Protein AF-A0A951TD55-F1 (afdb_monomer_lite)

Structure (mmCIF, N/CA/C/O backbone):
data_AF-A0A951TD55-F1
#
_entry.id   AF-A0A951TD55-F1
#
loop_
_atom_site.group_PDB
_atom_site.id
_atom_site.type_symbol
_atom_site.label_atom_id
_atom_site.label_alt_id
_atom_site.label_comp_id
_atom_site.label_asym_id
_atom_site.label_entity_id
_atom_site.label_seq_id
_atom_site.pdbx_PDB_ins_code
_atom_site.Cartn_x
_atom_site.Cartn_y
_atom_site.Cartn_z
_atom_site.occupancy
_atom_site.B_iso_or_equiv
_atom_site.auth_seq_id
_atom_site.auth_comp_id
_atom_site.auth_asym_id
_atom_site.auth_atom_id
_atom_site.pdbx_PDB_model_num
ATOM 1 N N . ASP A 1 1 ? 25.941 -9.532 -12.931 1.00 62.03 1 ASP A N 1
ATOM 2 C CA . ASP A 1 1 ? 24.759 -9.120 -13.713 1.00 62.03 1 ASP A CA 1
ATOM 3 C C . ASP A 1 1 ? 24.469 -10.034 -14.892 1.00 62.03 1 ASP A C 1
ATOM 5 O O . ASP A 1 1 ? 25.092 -9.914 -15.943 1.00 62.03 1 ASP A O 1
ATOM 9 N N . GLY A 1 2 ? 23.475 -10.914 -14.742 1.00 73.12 2 GLY A N 1
ATOM 10 C CA . GLY A 1 2 ? 22.940 -11.750 -15.824 1.00 73.12 2 GLY A CA 1
ATOM 11 C C . GLY A 1 2 ? 21.632 -11.197 -16.388 1.00 73.12 2 GLY A C 1
ATOM 12 O O . GLY A 1 2 ? 20.823 -10.654 -15.636 1.00 73.12 2 GLY A O 1
ATOM 13 N N . ILE A 1 3 ? 21.410 -11.350 -17.695 1.00 80.25 3 ILE A N 1
ATOM 14 C CA . ILE A 1 3 ? 20.137 -11.003 -18.340 1.00 80.25 3 ILE A CA 1
ATOM 15 C C . ILE A 1 3 ? 19.538 -12.254 -18.980 1.00 80.25 3 ILE A C 1
ATOM 17 O O . ILE A 1 3 ? 20.163 -12.887 -19.829 1.00 80.25 3 ILE A O 1
ATOM 21 N N . TYR A 1 4 ? 18.301 -12.576 -18.600 1.00 84.19 4 TYR A N 1
ATOM 22 C CA . TYR A 1 4 ? 17.618 -13.806 -18.992 1.00 84.19 4 TYR A CA 1
ATOM 23 C C . TYR A 1 4 ? 16.318 -13.481 -19.737 1.00 84.19 4 TYR A C 1
ATOM 25 O O . TYR A 1 4 ? 15.365 -12.981 -19.144 1.00 84.19 4 TYR A O 1
ATOM 33 N N . VAL A 1 5 ? 16.269 -13.744 -21.049 1.00 82.12 5 VAL A N 1
ATOM 34 C CA . VAL A 1 5 ? 15.126 -13.376 -21.915 1.00 82.12 5 VAL A CA 1
ATOM 35 C C . VAL A 1 5 ? 14.701 -14.565 -22.772 1.00 82.12 5 VAL A C 1
ATOM 37 O O . VAL A 1 5 ? 15.392 -14.919 -23.723 1.00 82.12 5 VAL A O 1
ATOM 40 N N . ASN A 1 6 ? 13.546 -15.176 -22.489 1.00 81.12 6 ASN A N 1
ATOM 41 C CA . ASN A 1 6 ? 13.132 -16.422 -23.155 1.00 81.12 6 ASN A CA 1
ATOM 42 C C . ASN A 1 6 ? 12.901 -16.289 -24.664 1.00 81.12 6 ASN A C 1
ATOM 44 O O . ASN A 1 6 ? 13.380 -17.115 -25.439 1.00 81.12 6 ASN A O 1
ATOM 48 N N . TYR A 1 7 ? 12.221 -15.227 -25.090 1.00 80.62 7 TYR A N 1
ATOM 49 C CA . TYR A 1 7 ? 11.775 -15.068 -26.479 1.00 80.62 7 TYR A CA 1
ATOM 50 C C . TYR A 1 7 ? 12.801 -14.396 -27.399 1.00 80.62 7 TYR A C 1
ATOM 52 O O . TYR A 1 7 ? 12.514 -14.149 -28.566 1.00 80.62 7 TYR A O 1
ATOM 60 N N . GLY A 1 8 ? 14.008 -14.137 -26.893 1.00 80.69 8 GLY A N 1
ATOM 61 C CA . GLY A 1 8 ? 15.046 -13.440 -27.642 1.00 80.69 8 GLY A CA 1
ATOM 62 C C . GLY A 1 8 ? 14.858 -11.923 -27.687 1.00 80.69 8 GLY A C 1
ATOM 63 O O . GLY A 1 8 ? 13.966 -11.348 -27.065 1.00 80.69 8 GLY A O 1
ATOM 64 N N . TRP A 1 9 ? 15.766 -11.276 -28.401 1.00 85.44 9 TRP A N 1
ATOM 65 C CA . TRP A 1 9 ? 15.916 -9.839 -28.525 1.00 85.44 9 TRP A CA 1
ATOM 66 C C . TRP A 1 9 ? 15.240 -9.356 -29.809 1.00 85.44 9 TRP A C 1
ATOM 68 O O . TRP A 1 9 ? 15.429 -9.933 -30.878 1.00 85.44 9 TRP A O 1
ATOM 78 N N . THR A 1 10 ? 14.477 -8.266 -29.725 1.00 84.81 10 THR A N 1
ATOM 79 C CA . THR A 1 10 ? 13.795 -7.661 -30.881 1.00 84.81 10 THR A CA 1
ATOM 80 C C . THR A 1 10 ? 14.084 -6.156 -30.974 1.00 84.81 10 THR A C 1
ATOM 82 O O . THR A 1 10 ? 14.677 -5.566 -30.069 1.00 84.81 10 THR A O 1
ATOM 85 N N . GLY A 1 11 ? 13.694 -5.521 -32.083 1.00 84.56 11 GLY A N 1
ATOM 86 C CA . GLY A 1 11 ? 13.861 -4.081 -32.306 1.00 84.56 11 GLY A CA 1
ATOM 87 C C . GLY A 1 11 ? 15.160 -3.687 -33.022 1.00 84.56 11 GLY A C 1
ATOM 88 O O . GLY A 1 11 ? 15.888 -4.519 -33.558 1.00 84.56 11 GLY A O 1
ATOM 89 N N . ASN A 1 12 ? 15.450 -2.383 -33.052 1.00 86.12 12 ASN A N 1
ATOM 90 C CA . ASN A 1 12 ? 16.499 -1.801 -33.911 1.00 86.12 12 ASN A CA 1
ATOM 91 C C . ASN A 1 12 ? 17.940 -2.022 -33.394 1.00 86.12 12 ASN A C 1
ATOM 93 O O . ASN A 1 12 ? 18.917 -1.877 -34.139 1.00 86.12 12 ASN A O 1
ATOM 97 N N . SER A 1 13 ? 18.081 -2.402 -32.123 1.00 86.69 13 SER A N 1
ATOM 98 C CA . SER A 1 13 ? 19.370 -2.602 -31.440 1.00 86.69 13 SER A CA 1
ATOM 99 C C . SER A 1 13 ? 19.800 -4.071 -31.381 1.00 86.69 13 SER A C 1
ATOM 101 O O . SER A 1 13 ? 20.526 -4.473 -30.473 1.00 86.69 13 SER A O 1
ATOM 103 N N . VAL A 1 14 ? 19.370 -4.868 -32.360 1.00 90.19 14 VAL A N 1
ATOM 104 C CA . VAL A 1 14 ? 19.635 -6.309 -32.452 1.00 90.19 14 VAL A CA 1
ATOM 105 C C . VAL A 1 14 ? 20.315 -6.629 -33.784 1.00 90.19 14 VAL A C 1
ATOM 107 O O . VAL A 1 14 ? 20.001 -6.030 -34.814 1.00 90.19 14 VAL A O 1
ATOM 110 N N . ILE A 1 15 ? 21.298 -7.527 -33.767 1.00 89.31 15 ILE A N 1
ATOM 111 C CA . ILE A 1 15 ? 21.840 -8.181 -34.961 1.00 89.31 15 ILE A CA 1
ATOM 112 C C . ILE A 1 15 ? 20.992 -9.428 -35.190 1.00 89.31 15 ILE A C 1
ATOM 114 O O . ILE A 1 15 ? 20.894 -10.281 -34.308 1.00 89.31 15 ILE A O 1
ATOM 118 N N . ASN A 1 16 ? 20.360 -9.513 -36.357 1.00 84.69 16 ASN A N 1
ATOM 119 C CA . ASN A 1 16 ? 19.597 -10.694 -36.734 1.00 84.69 16 ASN A CA 1
ATOM 120 C C . ASN A 1 16 ? 20.562 -11.856 -37.017 1.00 84.69 16 ASN A C 1
ATOM 122 O O . ASN A 1 16 ? 21.414 -11.747 -37.897 1.00 84.69 16 ASN A O 1
ATOM 126 N N . ASP A 1 17 ? 20.415 -12.946 -36.274 1.00 84.56 17 ASP A N 1
ATOM 127 C CA . ASP A 1 17 ? 21.180 -14.189 -36.404 1.00 84.56 17 ASP A CA 1
ATOM 128 C C . ASP A 1 17 ? 20.324 -15.348 -36.954 1.00 84.56 17 ASP A C 1
ATOM 130 O O . ASP A 1 17 ? 20.768 -16.493 -36.975 1.00 84.56 17 ASP A O 1
ATOM 134 N N . GLY A 1 18 ? 19.091 -15.066 -37.394 1.00 80.88 18 GLY A N 1
ATOM 135 C CA . GLY A 1 18 ? 18.125 -16.078 -37.827 1.00 80.88 18 GLY A CA 1
ATOM 136 C C . GLY A 1 18 ? 17.441 -16.824 -36.676 1.00 80.88 18 GLY A C 1
ATOM 137 O O . GLY A 1 18 ? 16.725 -17.791 -36.930 1.00 80.88 18 GLY A O 1
ATOM 138 N N . GLY A 1 19 ? 17.644 -16.391 -35.427 1.00 84.44 19 GLY A N 1
ATOM 139 C CA . GLY A 1 19 ? 17.091 -17.023 -34.236 1.00 84.44 19 GLY A CA 1
ATOM 140 C C . GLY A 1 19 ? 16.614 -16.007 -33.203 1.00 84.44 19 GLY A C 1
ATOM 141 O O . GLY A 1 19 ? 15.650 -15.277 -33.424 1.00 84.44 19 GLY A O 1
ATOM 142 N N . ARG A 1 20 ? 17.259 -16.007 -32.033 1.00 83.25 20 ARG A N 1
ATOM 143 C CA . ARG A 1 20 ? 16.862 -15.198 -30.868 1.00 83.25 20 ARG A CA 1
ATOM 144 C C . ARG A 1 20 ? 17.443 -13.782 -30.897 1.00 83.25 20 ARG A C 1
ATOM 146 O O . ARG A 1 20 ? 17.160 -13.029 -29.973 1.00 83.25 20 ARG A O 1
ATOM 153 N N . GLY A 1 21 ? 18.225 -13.416 -31.912 1.00 85.94 21 GLY A N 1
ATOM 154 C CA . GLY A 1 21 ? 18.844 -12.103 -32.038 1.00 85.94 21 GLY A CA 1
ATOM 155 C C . GLY A 1 21 ? 20.000 -11.879 -31.060 1.00 85.94 21 GLY A C 1
ATOM 156 O O . GLY A 1 21 ? 19.999 -12.361 -29.927 1.00 85.94 21 GLY A O 1
ATOM 157 N N . ILE A 1 22 ? 20.993 -11.097 -31.486 1.00 86.00 22 ILE A N 1
ATOM 158 C CA . ILE A 1 22 ? 22.144 -10.715 -30.656 1.00 86.00 22 ILE A CA 1
ATOM 159 C C . ILE A 1 22 ? 22.024 -9.223 -30.304 1.00 86.00 22 ILE A C 1
ATOM 161 O O . ILE A 1 22 ? 22.024 -8.388 -31.214 1.00 86.00 22 ILE A O 1
ATOM 165 N N . PRO A 1 23 ? 21.913 -8.840 -29.021 1.00 88.38 23 PRO A N 1
ATOM 166 C CA . PRO A 1 23 ? 21.809 -7.437 -28.636 1.00 88.38 23 PRO A CA 1
ATOM 167 C C . PRO A 1 23 ? 23.138 -6.706 -28.875 1.00 88.38 23 PRO A C 1
ATOM 169 O O . PRO A 1 23 ? 24.196 -7.174 -28.469 1.00 88.38 23 PRO A O 1
ATOM 172 N N . LYS A 1 24 ? 23.094 -5.529 -29.514 1.00 86.19 24 LYS A N 1
ATOM 173 C CA . LYS A 1 24 ? 24.309 -4.778 -29.894 1.00 86.19 24 LYS A CA 1
ATOM 174 C C . LYS A 1 24 ? 25.057 -4.164 -28.703 1.00 86.19 24 LYS A C 1
ATOM 176 O O . LYS A 1 24 ? 26.279 -4.111 -28.728 1.00 86.19 24 LYS A O 1
ATOM 181 N N . ASN A 1 25 ? 24.328 -3.699 -27.684 1.00 82.50 25 ASN A N 1
ATOM 182 C CA . ASN A 1 25 ? 24.860 -2.885 -26.579 1.00 82.50 25 ASN A CA 1
ATOM 183 C C . ASN A 1 25 ? 24.459 -3.446 -25.204 1.00 82.50 25 ASN A C 1
ATOM 185 O O . ASN A 1 25 ? 23.991 -2.709 -24.339 1.00 82.50 25 ASN A O 1
ATOM 189 N N . VAL A 1 26 ? 24.578 -4.761 -25.018 1.00 79.88 26 VAL A N 1
ATOM 190 C CA . VAL A 1 26 ? 24.326 -5.415 -23.728 1.00 79.88 26 VAL A CA 1
ATOM 191 C C . VAL A 1 26 ? 25.629 -6.019 -23.227 1.00 79.88 26 VAL A C 1
ATOM 193 O O . VAL A 1 26 ? 26.162 -6.947 -23.828 1.00 79.88 26 VAL A O 1
ATOM 196 N N . TYR A 1 27 ? 26.125 -5.487 -22.114 1.00 78.00 27 TYR A N 1
ATOM 197 C CA . TYR A 1 27 ? 27.330 -5.959 -21.441 1.00 78.00 27 TYR A CA 1
ATOM 198 C C . TYR A 1 27 ? 26.902 -6.606 -20.126 1.00 78.00 27 TYR A C 1
ATOM 200 O O . TYR A 1 27 ? 26.469 -5.923 -19.205 1.00 78.00 27 TYR A O 1
ATOM 208 N N . SER A 1 28 ? 26.957 -7.933 -20.079 1.00 76.31 28 SER A N 1
ATOM 209 C CA . SER A 1 28 ? 26.544 -8.753 -18.941 1.00 76.31 28 SER A CA 1
ATOM 210 C C . SER A 1 28 ? 27.663 -9.742 -18.636 1.00 76.31 28 SER A C 1
ATOM 212 O O . SER A 1 28 ? 28.224 -10.339 -19.557 1.00 76.31 28 SER A O 1
ATOM 214 N N . ASP A 1 29 ? 28.000 -9.905 -17.358 1.00 64.38 29 ASP A N 1
ATOM 215 C CA . ASP A 1 29 ? 29.045 -10.840 -16.923 1.00 64.38 29 ASP A CA 1
ATOM 216 C C . ASP A 1 29 ? 28.616 -12.309 -17.076 1.00 64.38 29 ASP A C 1
ATOM 218 O O . ASP A 1 29 ? 29.466 -13.175 -17.267 1.00 64.38 29 ASP A O 1
ATOM 222 N N . ASN A 1 30 ? 27.304 -12.572 -17.078 1.00 64.69 30 ASN A N 1
ATOM 223 C CA . ASN A 1 30 ? 26.717 -13.904 -17.200 1.00 64.69 30 ASN A CA 1
ATOM 224 C C . ASN A 1 30 ? 26.026 -14.149 -18.557 1.00 64.69 30 ASN A C 1
ATOM 226 O O . ASN A 1 30 ? 25.141 -14.997 -18.666 1.00 64.69 30 ASN A O 1
ATOM 230 N N . SER A 1 31 ? 26.455 -13.432 -19.604 1.00 71.50 31 SER A N 1
ATOM 231 C CA . SER A 1 31 ? 25.909 -13.496 -20.968 1.00 71.50 31 SER A CA 1
ATOM 232 C C . SER A 1 31 ? 24.459 -12.990 -21.111 1.00 71.50 31 SER A C 1
ATOM 234 O O . SER A 1 31 ? 23.739 -12.727 -20.156 1.00 71.50 31 SER A O 1
ATOM 236 N N . HIS A 1 32 ? 24.027 -12.853 -22.365 1.00 76.81 32 HIS A N 1
ATOM 237 C CA . HIS A 1 32 ? 22.666 -12.495 -22.787 1.00 76.81 32 HIS A CA 1
ATOM 238 C C . HIS A 1 32 ? 21.946 -13.673 -23.479 1.00 76.81 32 HIS A C 1
ATOM 240 O O . HIS A 1 32 ? 20.944 -13.486 -24.177 1.00 76.81 32 HIS A O 1
ATOM 246 N N . THR A 1 33 ? 22.526 -14.876 -23.392 1.00 77.75 33 THR A N 1
ATOM 247 C CA . THR A 1 33 ? 22.076 -16.085 -24.107 1.00 77.75 33 THR A CA 1
ATOM 248 C C . THR A 1 33 ? 21.286 -17.044 -23.219 1.00 77.75 33 THR A C 1
ATOM 250 O O . THR A 1 33 ? 20.421 -17.772 -23.725 1.00 77.75 33 THR A O 1
ATOM 253 N N . ALA A 1 34 ? 21.540 -17.010 -21.906 1.00 80.19 34 ALA A N 1
ATOM 254 C CA . ALA A 1 34 ? 20.845 -17.823 -20.924 1.00 80.19 34 ALA A CA 1
ATOM 255 C C . ALA A 1 34 ? 19.336 -17.527 -20.930 1.00 80.19 34 ALA A C 1
ATOM 257 O O . ALA A 1 34 ? 18.885 -16.392 -21.112 1.00 80.19 34 ALA A O 1
ATOM 258 N N . LEU A 1 35 ? 18.548 -18.588 -20.791 1.00 81.44 35 LEU A N 1
ATOM 259 C CA . LEU A 1 35 ? 17.096 -18.506 -20.682 1.00 81.44 35 LEU A CA 1
ATOM 260 C C . LEU A 1 35 ? 16.700 -18.208 -19.238 1.00 81.44 35 LEU A C 1
ATOM 262 O O . LEU A 1 35 ? 17.457 -18.493 -18.315 1.00 81.44 35 LEU A O 1
ATOM 266 N N . TYR A 1 36 ? 15.506 -17.650 -19.064 1.00 79.94 36 TYR A N 1
ATOM 267 C CA . TYR A 1 36 ? 14.902 -17.492 -17.750 1.00 79.94 36 TYR A CA 1
ATOM 268 C C . TYR A 1 36 ? 14.645 -18.878 -17.161 1.00 79.94 36 TYR A C 1
ATOM 270 O O . TYR A 1 36 ? 13.846 -19.660 -17.682 1.00 79.94 36 TYR A O 1
ATOM 278 N N . ASP A 1 37 ? 15.367 -19.179 -16.094 1.00 74.75 37 ASP A N 1
ATOM 279 C CA . ASP A 1 37 ? 15.470 -20.489 -15.456 1.00 74.75 37 ASP A CA 1
ATOM 280 C C . ASP A 1 37 ? 14.268 -20.826 -14.565 1.00 74.75 37 ASP A C 1
ATOM 282 O O . ASP A 1 37 ? 14.037 -21.994 -14.255 1.00 74.75 37 ASP A O 1
ATOM 286 N N . LEU A 1 38 ? 13.448 -19.828 -14.221 1.00 74.19 38 LEU A N 1
ATOM 287 C CA . LEU A 1 38 ? 12.214 -20.012 -13.454 1.00 74.19 38 LEU A CA 1
ATOM 288 C C . LEU A 1 38 ? 10.975 -20.291 -14.325 1.00 74.19 38 LEU A C 1
ATOM 290 O O . LEU A 1 38 ? 9.913 -20.602 -13.782 1.00 74.19 38 LEU A O 1
ATOM 294 N N . GLY A 1 39 ? 11.067 -20.230 -15.659 1.00 72.19 39 GLY A N 1
ATOM 295 C CA . GLY A 1 39 ? 9.951 -20.551 -16.562 1.00 72.19 39 GLY A CA 1
ATOM 296 C C . GLY A 1 39 ? 8.662 -19.774 -16.242 1.00 72.19 39 GLY A C 1
ATOM 297 O O . GLY A 1 39 ? 8.693 -18.557 -16.102 1.00 72.19 39 GLY A O 1
ATOM 298 N N . SER A 1 40 ? 7.530 -20.475 -16.121 1.00 70.00 40 SER A N 1
ATOM 299 C CA . SER A 1 40 ? 6.233 -19.919 -15.686 1.00 70.00 40 SER A CA 1
ATOM 300 C C . SER A 1 40 ? 5.937 -20.187 -14.204 1.00 70.00 40 SER A C 1
ATOM 302 O O . SER A 1 40 ? 4.778 -20.267 -13.801 1.00 70.00 40 SER A O 1
ATOM 304 N N . THR A 1 41 ? 6.971 -20.436 -13.398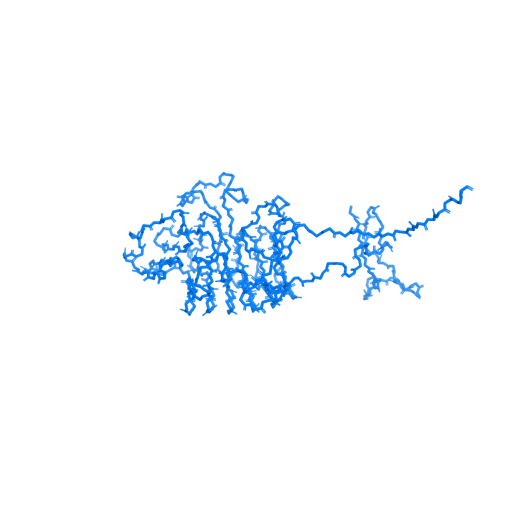 1.00 71.81 41 THR A N 1
ATOM 305 C CA . THR A 1 41 ? 6.798 -20.862 -12.000 1.00 71.81 41 THR A CA 1
ATOM 306 C C . THR A 1 41 ? 6.351 -19.715 -11.099 1.00 71.81 41 THR A C 1
ATOM 308 O O . THR A 1 41 ? 5.687 -19.940 -10.089 1.00 71.81 41 THR A O 1
ATOM 311 N N . VAL A 1 42 ? 6.688 -18.482 -11.479 1.00 77.44 42 VAL A N 1
ATOM 312 C CA . VAL A 1 42 ? 6.280 -17.261 -10.789 1.00 77.44 42 VAL A CA 1
ATOM 313 C C . VAL A 1 42 ? 5.335 -16.502 -11.710 1.00 77.44 42 VAL A C 1
ATOM 315 O O . VAL A 1 42 ? 5.761 -15.948 -12.720 1.00 77.44 42 VAL A O 1
ATOM 318 N N . ASN A 1 43 ? 4.050 -16.498 -11.370 1.00 83.12 43 ASN A N 1
ATOM 319 C CA . ASN A 1 43 ? 3.062 -15.659 -12.041 1.00 83.12 43 ASN A CA 1
ATOM 320 C C . ASN A 1 43 ? 2.898 -14.346 -11.279 1.00 83.12 43 ASN A C 1
ATOM 322 O O . ASN A 1 43 ? 3.185 -14.280 -10.081 1.00 83.12 43 ASN A O 1
ATOM 326 N N . MET A 1 44 ? 2.410 -13.314 -11.970 1.00 88.06 44 MET A N 1
ATOM 327 C CA . MET A 1 44 ? 1.958 -12.098 -11.301 1.00 88.06 44 MET A CA 1
ATOM 328 C C . MET A 1 44 ? 0.878 -12.483 -10.281 1.00 88.06 44 MET A C 1
ATOM 330 O O . MET A 1 44 ? -0.121 -13.087 -10.676 1.00 88.06 44 MET A O 1
ATOM 334 N N . PRO A 1 45 ? 1.066 -12.171 -8.991 1.00 89.56 45 PRO A N 1
ATOM 335 C CA . PRO A 1 45 ? 0.095 -12.540 -7.983 1.00 89.56 45 PRO A CA 1
ATOM 336 C C . PRO A 1 45 ? -1.164 -11.688 -8.125 1.00 89.56 45 PRO A C 1
ATOM 338 O O . PRO A 1 45 ? -1.090 -10.468 -8.293 1.00 89.56 45 PRO A O 1
ATOM 341 N N . MET A 1 46 ? -2.321 -12.330 -8.027 1.00 93.00 46 MET A N 1
ATOM 342 C CA . MET A 1 46 ? -3.637 -11.702 -8.084 1.00 93.00 46 MET A CA 1
ATOM 343 C C . MET A 1 46 ? -4.298 -11.730 -6.707 1.00 93.00 46 MET A C 1
ATOM 345 O O . MET A 1 46 ? -4.134 -12.676 -5.944 1.00 93.00 46 MET A O 1
ATOM 349 N N . LEU A 1 47 ? -5.125 -10.731 -6.395 1.00 94.69 47 LEU A N 1
ATOM 350 C CA . LEU A 1 47 ? -5.889 -10.717 -5.139 1.00 94.69 47 LEU A CA 1
ATOM 351 C C . LEU A 1 47 ? -6.923 -11.856 -5.052 1.00 94.69 47 LEU A C 1
ATOM 353 O O . LEU A 1 47 ? -7.349 -12.228 -3.961 1.00 94.69 47 LEU A O 1
ATOM 357 N N . SER A 1 48 ? -7.285 -12.434 -6.198 1.00 94.88 48 SER A N 1
ATOM 358 C CA . SER A 1 48 ? -8.113 -13.634 -6.320 1.00 94.88 48 SER A CA 1
ATOM 359 C C . SER A 1 48 ? -7.333 -14.945 -6.181 1.00 94.88 48 SER A C 1
ATOM 361 O O . SER A 1 48 ? -7.948 -16.009 -6.177 1.00 94.88 48 SER A O 1
ATOM 363 N N . ASP A 1 49 ? -5.999 -14.906 -6.122 1.00 92.81 49 ASP A N 1
ATOM 364 C CA . ASP A 1 49 ? -5.204 -16.116 -5.926 1.00 92.81 49 ASP A CA 1
ATOM 365 C C . ASP A 1 49 ? -5.357 -16.627 -4.490 1.00 92.81 49 ASP A C 1
ATOM 367 O O . ASP A 1 49 ? -5.622 -15.836 -3.579 1.00 92.81 49 ASP A O 1
ATOM 371 N N . PRO A 1 50 ? -5.166 -17.937 -4.250 1.00 93.19 50 PRO A N 1
ATOM 372 C CA . PRO A 1 50 ? -5.186 -18.482 -2.903 1.00 93.19 50 PRO A CA 1
ATOM 373 C C . PRO A 1 50 ? -4.176 -17.783 -1.988 1.00 93.19 50 PRO A C 1
ATOM 375 O O . PRO A 1 50 ? -2.984 -17.726 -2.307 1.00 93.19 50 PRO A O 1
ATOM 378 N N . TRP A 1 51 ? -4.642 -17.329 -0.824 1.00 92.50 51 TRP A N 1
ATOM 379 C CA . TRP A 1 51 ? -3.784 -16.825 0.241 1.00 92.50 51 TRP A CA 1
ATOM 380 C C . TRP A 1 51 ? -2.773 -17.892 0.659 1.00 92.50 51 TRP A C 1
ATOM 382 O O . TRP A 1 51 ? -3.077 -19.094 0.699 1.00 92.50 51 TRP A O 1
ATOM 392 N N . ARG A 1 52 ? -1.571 -17.437 1.016 1.00 90.31 52 ARG A N 1
ATOM 393 C CA . ARG A 1 52 ? -0.525 -18.269 1.599 1.00 90.31 52 ARG A CA 1
ATOM 394 C C . ARG A 1 52 ? 0.046 -17.608 2.841 1.00 90.31 52 ARG A C 1
ATOM 396 O O . ARG A 1 52 ? 0.310 -16.411 2.840 1.00 90.31 52 ARG A O 1
ATOM 403 N N . ASP A 1 53 ? 0.242 -18.407 3.884 1.00 87.31 53 ASP A N 1
ATOM 404 C CA . ASP A 1 53 ? 0.967 -17.971 5.074 1.00 87.31 53 ASP A CA 1
ATOM 405 C C . ASP A 1 53 ? 2.466 -17.768 4.779 1.00 87.31 53 ASP A C 1
ATOM 407 O O . ASP A 1 53 ? 2.966 -18.132 3.713 1.00 87.31 53 ASP A O 1
ATOM 411 N N . LYS A 1 54 ? 3.217 -17.245 5.755 1.00 83.88 54 LYS A N 1
ATOM 412 C CA . LYS A 1 54 ? 4.672 -17.031 5.636 1.00 83.88 54 LYS A CA 1
ATOM 413 C C . LYS A 1 54 ? 5.483 -18.305 5.382 1.00 83.88 54 LYS A C 1
ATOM 415 O O . LYS A 1 54 ? 6.645 -18.224 5.001 1.00 83.88 54 LYS A O 1
ATOM 420 N N . SER A 1 55 ? 4.895 -19.478 5.606 1.00 85.31 55 SER A N 1
ATOM 421 C CA . SER A 1 55 ? 5.501 -20.776 5.297 1.00 85.31 55 SER A CA 1
ATOM 422 C C . SER A 1 55 ? 5.126 -21.282 3.895 1.00 85.31 55 SER A C 1
ATOM 424 O O . SER A 1 55 ? 5.625 -22.318 3.462 1.00 85.31 55 SER A O 1
ATOM 426 N N . GLY A 1 56 ? 4.274 -20.556 3.168 1.00 86.31 56 GLY A N 1
ATOM 427 C CA . GLY A 1 56 ? 3.797 -20.886 1.828 1.00 86.31 56 GLY A CA 1
ATOM 428 C C . GLY A 1 56 ? 2.552 -21.781 1.795 1.00 86.31 56 GLY A C 1
ATOM 429 O O . GLY A 1 56 ? 2.119 -22.168 0.701 1.00 86.31 56 GLY A O 1
ATOM 430 N N . ASN A 1 57 ? 1.951 -22.113 2.944 1.00 89.25 57 ASN A N 1
ATOM 431 C CA . ASN A 1 57 ? 0.784 -22.992 3.012 1.00 89.25 57 ASN A CA 1
ATOM 432 C C . ASN A 1 57 ? -0.500 -22.237 2.678 1.00 89.25 57 ASN A C 1
ATOM 434 O O . ASN A 1 57 ? -0.716 -21.118 3.137 1.00 89.25 57 ASN A O 1
ATOM 438 N N . ARG A 1 58 ? -1.385 -22.884 1.916 1.00 92.12 58 ARG A N 1
ATOM 439 C CA . ARG A 1 58 ? -2.729 -22.360 1.646 1.00 92.12 58 ARG A CA 1
ATOM 440 C C . ARG A 1 58 ? -3.630 -22.571 2.854 1.00 92.12 58 ARG A C 1
ATOM 442 O O . ARG A 1 58 ? -3.567 -23.626 3.485 1.00 92.12 58 ARG A O 1
ATOM 449 N N . VAL A 1 59 ? -4.512 -21.612 3.111 1.00 92.56 59 VAL A N 1
ATOM 450 C CA . VAL A 1 59 ? -5.466 -21.675 4.225 1.00 92.56 59 VAL A CA 1
ATOM 451 C C . VAL A 1 59 ? -6.872 -21.935 3.692 1.00 92.56 59 VAL A C 1
ATOM 453 O O . VAL A 1 59 ? -7.335 -21.257 2.774 1.00 92.56 59 VAL A O 1
ATOM 456 N N . MET A 1 60 ? -7.537 -22.962 4.227 1.00 94.81 60 MET A N 1
ATOM 457 C CA . MET A 1 60 ? -8.899 -23.330 3.831 1.00 94.81 60 MET A CA 1
ATOM 458 C C . MET A 1 60 ? -9.909 -22.402 4.506 1.00 94.81 60 MET A C 1
ATOM 460 O O . MET A 1 60 ? -9.815 -22.173 5.710 1.00 94.81 60 MET A O 1
ATOM 464 N N . ASN A 1 61 ? -10.897 -21.930 3.752 1.00 92.75 61 ASN A N 1
ATOM 465 C CA . ASN A 1 61 ? -12.061 -21.248 4.291 1.00 92.75 61 ASN A CA 1
ATOM 466 C C . ASN A 1 61 ? -13.044 -22.284 4.868 1.00 92.75 61 ASN A C 1
ATOM 468 O O . ASN A 1 61 ? -13.611 -23.076 4.107 1.00 92.75 61 ASN A O 1
ATOM 472 N N . PRO A 1 62 ? -13.267 -22.307 6.197 1.00 90.75 62 PRO A N 1
ATOM 473 C CA . PRO A 1 62 ? -14.148 -23.285 6.826 1.00 90.75 62 PRO A CA 1
ATOM 474 C C . PRO A 1 62 ? -15.626 -23.079 6.468 1.00 90.75 62 PRO A C 1
ATOM 476 O O . PRO A 1 62 ? -16.400 -24.027 6.563 1.00 90.75 62 PRO A O 1
ATOM 479 N N . ALA A 1 63 ? -16.027 -21.873 6.050 1.00 88.44 63 ALA A N 1
ATOM 480 C CA . ALA A 1 63 ? -17.410 -21.566 5.698 1.00 88.44 63 ALA A CA 1
ATOM 481 C C . ALA A 1 63 ? -17.784 -22.047 4.287 1.00 88.44 63 ALA A C 1
ATOM 483 O O . ALA A 1 63 ? -18.918 -22.468 4.066 1.00 88.44 63 ALA A O 1
ATOM 484 N N . THR A 1 64 ? -16.848 -22.000 3.332 1.00 90.50 64 THR A N 1
ATOM 485 C CA . THR A 1 64 ? -17.110 -22.352 1.922 1.00 90.50 64 THR A CA 1
ATOM 486 C C . THR A 1 64 ? -16.513 -23.696 1.503 1.00 90.50 64 THR A C 1
ATOM 488 O O . THR A 1 64 ? -16.930 -24.257 0.492 1.00 90.50 64 THR A O 1
ATOM 491 N N . GLY A 1 65 ? -15.527 -24.218 2.241 1.00 93.38 65 GLY A N 1
ATOM 492 C CA . GLY A 1 65 ? -14.779 -25.422 1.862 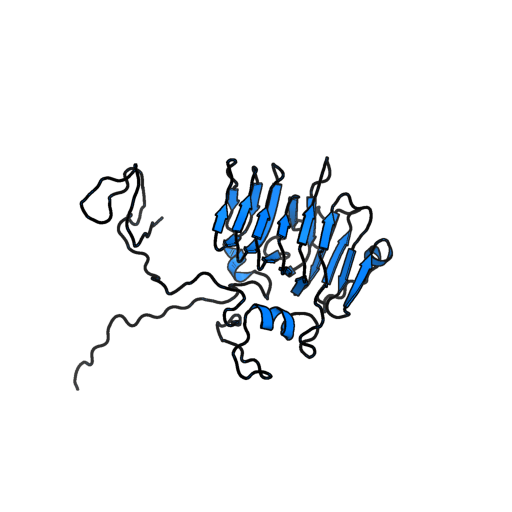1.00 93.38 65 GLY A CA 1
ATOM 493 C C . GLY A 1 65 ? -13.804 -25.213 0.694 1.00 93.38 65 GLY A C 1
ATOM 494 O O . GLY A 1 65 ? -13.305 -26.188 0.132 1.00 93.38 65 GLY A O 1
ATOM 495 N N . THR A 1 66 ? -13.533 -23.961 0.316 1.00 95.00 66 THR A N 1
ATOM 496 C CA . THR A 1 66 ? -12.545 -23.579 -0.706 1.00 95.00 66 THR A CA 1
ATOM 497 C C . THR A 1 66 ? -11.344 -22.897 -0.058 1.00 95.00 66 THR A C 1
ATOM 499 O O . THR A 1 66 ? -11.415 -22.457 1.083 1.00 95.00 66 THR A O 1
ATOM 502 N N . TRP A 1 67 ? -10.217 -22.781 -0.764 1.00 96.31 67 TRP A N 1
ATOM 503 C CA . TRP A 1 67 ? -9.098 -21.969 -0.274 1.00 96.31 67 TRP A CA 1
ATOM 504 C C . TRP A 1 67 ? -9.520 -20.505 -0.172 1.00 96.31 67 TRP A C 1
ATOM 506 O O . TRP A 1 67 ? -10.171 -20.010 -1.091 1.00 96.31 67 TRP A O 1
ATOM 516 N N . TYR A 1 68 ? -9.127 -19.824 0.906 1.00 95.38 68 TYR A N 1
ATOM 517 C CA . TYR A 1 68 ? -9.249 -18.372 0.961 1.00 95.38 68 TYR A CA 1
ATOM 518 C C . TYR A 1 68 ? -8.459 -17.756 -0.187 1.00 95.38 68 TYR A C 1
ATOM 520 O O . TYR A 1 68 ? -7.297 -18.112 -0.397 1.00 95.38 68 TYR A O 1
ATOM 528 N N . THR A 1 69 ? -9.061 -16.811 -0.898 1.00 95.38 69 THR A N 1
ATOM 529 C CA . THR A 1 69 ? -8.306 -15.879 -1.740 1.00 95.38 69 THR A CA 1
ATOM 530 C C . THR A 1 69 ? -7.536 -14.879 -0.875 1.00 95.38 69 THR A C 1
ATOM 532 O O . THR A 1 69 ? -7.816 -14.727 0.318 1.00 95.38 69 THR A O 1
ATOM 535 N N . HIS A 1 70 ? -6.560 -14.179 -1.457 1.00 94.38 70 HIS A N 1
ATOM 536 C CA . HIS A 1 70 ? -5.822 -13.126 -0.756 1.00 94.38 70 HIS A CA 1
ATOM 537 C C . HIS A 1 70 ? -6.756 -12.026 -0.243 1.00 94.38 70 HIS A C 1
ATOM 539 O O . HIS A 1 70 ? -6.645 -11.620 0.910 1.00 94.38 70 HIS A O 1
ATOM 545 N N . GLU A 1 71 ? -7.700 -11.577 -1.075 1.00 94.25 71 GLU A N 1
ATOM 546 C CA . GLU A 1 71 ? -8.692 -10.568 -0.689 1.00 94.25 71 GLU A CA 1
ATOM 547 C C . GLU A 1 71 ? -9.588 -11.050 0.458 1.00 94.25 71 GLU A C 1
ATOM 549 O O . GLU A 1 71 ? -9.778 -10.319 1.430 1.00 94.25 71 GLU A O 1
ATOM 554 N N . GLU A 1 72 ? -10.112 -12.276 0.384 1.00 94.19 72 GLU A N 1
ATOM 555 C CA . GLU A 1 72 ? -10.967 -12.813 1.446 1.00 94.19 72 GLU A CA 1
ATOM 556 C C . GLU A 1 72 ? -10.197 -12.995 2.752 1.00 94.19 72 GLU A C 1
ATOM 558 O O . GLU A 1 72 ? -10.697 -12.604 3.799 1.00 94.19 72 GLU A O 1
ATOM 563 N N . TYR A 1 73 ? -8.982 -13.548 2.719 1.00 94.44 73 TYR A N 1
ATOM 564 C CA . TYR A 1 73 ? -8.197 -13.728 3.941 1.00 94.44 73 TYR A CA 1
ATOM 565 C C . TYR A 1 73 ? -7.848 -12.383 4.585 1.00 94.44 73 TYR A C 1
ATOM 567 O O . TYR A 1 73 ? -7.964 -12.221 5.801 1.00 94.44 73 TYR A O 1
ATOM 575 N N . PHE A 1 74 ? -7.476 -11.396 3.763 1.00 94.69 74 PHE A N 1
ATOM 576 C CA . PHE A 1 74 ? -7.215 -10.039 4.224 1.00 94.69 74 PHE A CA 1
ATOM 577 C C . PHE A 1 74 ? -8.438 -9.454 4.934 1.00 94.69 74 PHE A C 1
ATOM 579 O O . PHE A 1 74 ? -8.307 -8.939 6.037 1.00 94.69 74 PHE A O 1
ATOM 586 N N . SER A 1 75 ? -9.621 -9.544 4.322 1.00 93.12 75 SER A N 1
ATOM 587 C CA . SER A 1 75 ? -10.836 -8.910 4.845 1.00 93.12 75 SER A CA 1
ATOM 588 C C . SER A 1 75 ? -11.566 -9.695 5.933 1.00 93.12 75 SER A C 1
ATOM 590 O O . SER A 1 75 ? -12.297 -9.075 6.687 1.00 93.12 75 SER A O 1
ATOM 592 N N . GLN A 1 76 ? -11.415 -11.019 6.005 1.00 92.38 76 GLN A N 1
ATOM 593 C CA . GLN A 1 76 ? -12.199 -11.861 6.920 1.00 92.38 76 GLN A CA 1
ATOM 594 C C . GLN A 1 76 ? -11.393 -12.415 8.094 1.00 92.38 76 GLN A C 1
ATOM 596 O O . GLN A 1 76 ? -11.988 -12.900 9.051 1.00 92.38 76 GLN A O 1
ATOM 601 N N . VAL A 1 77 ? -10.060 -12.439 7.992 1.00 92.31 77 VAL A N 1
ATOM 602 C CA . VAL A 1 77 ? -9.197 -13.083 8.995 1.00 92.31 77 VAL A CA 1
ATOM 603 C C . VAL A 1 77 ? -8.174 -12.117 9.573 1.00 92.31 77 VAL A C 1
ATOM 605 O O . VAL A 1 77 ? -7.946 -12.146 10.778 1.00 92.31 77 VAL A O 1
ATOM 608 N N . LEU A 1 78 ? -7.526 -11.311 8.727 1.00 92.94 78 LEU A N 1
ATOM 609 C CA . LEU A 1 78 ? -6.500 -10.372 9.189 1.00 92.94 78 LEU A CA 1
ATOM 610 C C . LEU A 1 78 ? -7.091 -9.068 9.714 1.00 92.94 78 LEU A C 1
ATOM 612 O O . LEU A 1 78 ? -6.637 -8.576 10.735 1.00 92.94 78 LEU A O 1
ATOM 616 N N . LEU A 1 79 ? -8.070 -8.522 8.996 1.00 93.00 79 LEU A N 1
ATOM 617 C CA . LEU A 1 79 ? -8.738 -7.281 9.351 1.00 93.00 79 LEU A CA 1
ATOM 618 C C . LEU A 1 79 ? -9.620 -7.470 10.587 1.00 93.00 79 LEU A C 1
ATOM 620 O O . LEU A 1 79 ? -10.464 -8.364 10.608 1.00 93.00 79 LEU A O 1
ATOM 624 N N . ALA A 1 80 ? -9.483 -6.560 11.548 1.00 88.56 80 ALA A N 1
ATOM 625 C CA . ALA A 1 80 ? -10.383 -6.415 12.683 1.00 88.56 80 ALA A CA 1
ATOM 626 C C . ALA A 1 80 ? -10.583 -7.728 13.468 1.00 88.56 80 ALA A C 1
ATOM 628 O O . ALA A 1 80 ? -9.618 -8.266 14.018 1.00 88.56 80 ALA A O 1
ATOM 629 N N . ALA A 1 81 ? -11.826 -8.209 13.608 1.00 77.94 81 ALA A N 1
ATOM 630 C CA . ALA A 1 81 ? -12.133 -9.414 14.366 1.00 77.94 81 ALA A CA 1
ATOM 631 C C . ALA A 1 81 ? -12.523 -10.573 13.423 1.00 77.94 81 ALA A C 1
ATOM 633 O O . ALA A 1 81 ? -13.526 -10.506 12.714 1.00 77.94 81 ALA A O 1
ATOM 634 N N . PRO A 1 82 ? -11.819 -11.721 13.469 1.00 73.75 82 PRO A N 1
ATOM 635 C CA . PRO A 1 82 ? -11.985 -12.800 12.487 1.00 73.75 82 PRO A CA 1
ATOM 636 C C . PRO A 1 82 ? -13.343 -13.525 12.549 1.00 73.75 82 PRO A C 1
ATOM 638 O O . PRO A 1 82 ? -13.615 -14.434 11.765 1.00 73.75 82 PRO A O 1
ATOM 641 N N . ASN A 1 83 ? -14.201 -13.188 13.514 1.00 75.31 83 ASN A N 1
ATOM 642 C CA . ASN A 1 83 ? -15.532 -13.766 13.673 1.00 75.31 83 ASN A CA 1
ATOM 643 C C . ASN A 1 83 ? -16.604 -13.073 12.816 1.00 75.31 83 ASN A C 1
ATOM 645 O O . ASN A 1 83 ? -17.678 -13.655 12.643 1.00 75.31 83 ASN A O 1
ATOM 649 N N . ASN A 1 84 ? -16.345 -11.876 12.277 1.00 79.75 84 ASN A N 1
ATOM 650 C CA . ASN A 1 84 ? -17.259 -11.188 11.372 1.00 79.75 84 ASN A CA 1
ATOM 651 C C . ASN A 1 84 ? -16.569 -10.867 10.033 1.00 79.75 84 ASN A C 1
ATOM 653 O O . ASN A 1 84 ? -15.910 -9.845 9.919 1.00 79.75 84 ASN A O 1
ATOM 657 N N . PRO A 1 85 ? -16.817 -11.654 8.970 1.00 77.81 85 PRO A N 1
ATOM 658 C CA . PRO A 1 85 ? -16.205 -11.480 7.643 1.00 77.81 85 PRO A CA 1
ATOM 659 C C . PRO A 1 85 ? -16.381 -10.109 6.960 1.00 77.81 85 PRO A C 1
ATOM 661 O O . PRO A 1 85 ? -15.863 -9.901 5.863 1.00 77.81 85 PRO A O 1
ATOM 664 N N . SER A 1 86 ? -17.197 -9.222 7.528 1.00 81.88 86 SER A N 1
ATOM 665 C CA . SER A 1 86 ? -17.562 -7.926 6.954 1.00 81.88 86 SER A CA 1
ATOM 666 C C . SER A 1 86 ? -17.250 -6.736 7.862 1.00 81.88 86 SER A C 1
ATOM 668 O O . SER A 1 86 ? -17.580 -5.605 7.496 1.00 81.88 86 SER A O 1
ATOM 670 N N . ASP A 1 87 ? -16.6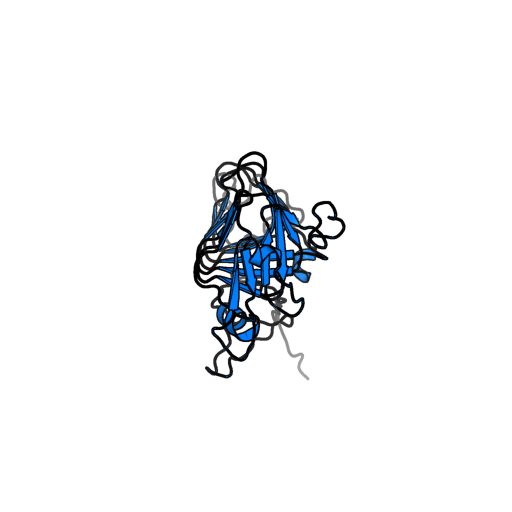53 -6.961 9.035 1.00 86.50 87 ASP A N 1
ATOM 671 C CA . ASP A 1 87 ? -16.253 -5.869 9.917 1.00 86.50 87 ASP A CA 1
ATOM 672 C C . ASP A 1 87 ? -14.950 -5.198 9.457 1.00 86.50 87 ASP A C 1
ATOM 674 O O . ASP A 1 87 ? -14.304 -5.608 8.494 1.00 86.50 87 ASP A O 1
ATOM 678 N N . GLY A 1 88 ? -14.641 -4.044 10.047 1.00 92.00 88 GLY A N 1
ATOM 679 C CA . GLY A 1 88 ? -13.422 -3.290 9.752 1.00 92.00 88 GLY A CA 1
ATOM 680 C C . GLY A 1 88 ? -13.282 -2.682 8.356 1.00 92.00 88 GLY A C 1
ATOM 681 O O . GLY A 1 88 ? -12.346 -1.912 8.117 1.00 92.00 88 GLY A O 1
ATOM 682 N N . ILE A 1 89 ? -14.211 -2.949 7.434 1.00 95.19 89 ILE A N 1
ATOM 683 C CA . ILE A 1 89 ? -14.194 -2.375 6.087 1.00 95.19 89 ILE A CA 1
ATOM 684 C C . ILE A 1 89 ? -14.655 -0.914 6.139 1.00 95.19 89 ILE A C 1
ATOM 686 O O . ILE A 1 89 ? -15.834 -0.616 6.344 1.00 95.19 89 ILE A O 1
ATOM 690 N N . HIS A 1 90 ? -13.742 0.018 5.859 1.00 96.12 90 HIS A N 1
ATOM 691 C CA . HIS A 1 90 ? -14.108 1.417 5.671 1.00 96.12 90 HIS A CA 1
ATOM 692 C C . HIS A 1 90 ? -14.909 1.570 4.373 1.00 96.12 90 HIS A C 1
ATOM 694 O O . HIS A 1 90 ? -14.390 1.343 3.277 1.00 96.12 90 HIS A O 1
ATOM 700 N N . THR A 1 91 ? -16.167 2.001 4.473 1.00 95.31 91 THR A N 1
ATOM 701 C CA . THR A 1 91 ? -17.011 2.264 3.298 1.00 95.31 91 THR A CA 1
ATOM 702 C C . THR A 1 91 ? -16.782 3.676 2.760 1.00 95.31 91 THR A C 1
ATOM 704 O O . THR A 1 91 ? -16.889 4.659 3.493 1.00 95.31 91 THR A O 1
ATOM 707 N N . GLY A 1 92 ? -16.506 3.777 1.459 1.00 95.75 92 GLY A N 1
ATOM 708 C CA . GLY A 1 92 ? -16.201 5.032 0.777 1.00 95.75 92 GLY A CA 1
ATOM 709 C C . GLY A 1 92 ? -14.705 5.335 0.718 1.00 95.75 92 GLY A C 1
ATOM 710 O O . GLY A 1 92 ? -13.873 4.602 1.257 1.00 95.75 92 GLY A O 1
ATOM 711 N N . SER A 1 93 ? -14.372 6.427 0.033 1.00 97.31 93 SER A N 1
ATOM 712 C CA . SER A 1 93 ? -12.987 6.846 -0.191 1.00 97.31 93 SER A CA 1
ATOM 713 C C . SER A 1 93 ? -12.380 7.546 1.027 1.00 97.31 93 SER A C 1
ATOM 715 O O . SER A 1 93 ? -13.086 8.172 1.824 1.00 97.31 93 SER A O 1
ATOM 717 N N . LEU A 1 94 ? -11.055 7.471 1.142 1.00 96.94 94 LEU A N 1
ATOM 718 C CA . LEU A 1 94 ? -10.261 8.219 2.114 1.00 96.94 94 LEU A CA 1
ATOM 719 C C . LEU A 1 94 ? -9.285 9.141 1.385 1.00 96.94 94 LEU A C 1
ATOM 721 O O . LEU A 1 94 ? -8.594 8.720 0.463 1.00 96.94 94 LEU A O 1
ATOM 725 N N . SER A 1 95 ? -9.223 10.396 1.820 1.00 96.00 95 SER A N 1
ATOM 726 C CA . SER A 1 95 ? -8.273 11.386 1.316 1.00 96.00 95 SER A CA 1
ATOM 727 C C . SER A 1 95 ? -7.502 11.968 2.496 1.00 96.00 95 SER A C 1
ATOM 729 O O . SER A 1 95 ? -8.096 12.511 3.429 1.00 96.00 95 SER A O 1
ATOM 731 N N . LEU A 1 96 ? -6.186 11.786 2.474 1.00 96.00 96 LEU A N 1
ATOM 732 C CA . LEU A 1 96 ? -5.234 12.296 3.448 1.00 96.00 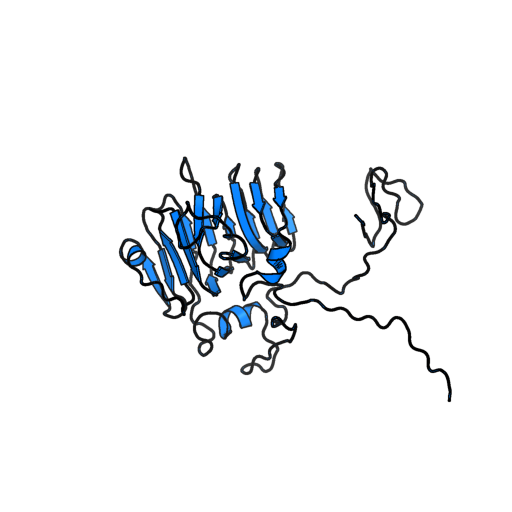96 LEU A CA 1
ATOM 733 C C . LEU A 1 96 ? -4.544 13.506 2.818 1.00 96.00 96 LEU A C 1
ATOM 735 O O . LEU A 1 96 ? -3.538 13.379 2.118 1.00 96.00 96 LEU A O 1
ATOM 739 N N . ASP A 1 97 ? -5.146 14.676 3.018 1.00 94.38 97 ASP A N 1
ATOM 740 C CA . ASP A 1 97 ? -4.652 15.945 2.487 1.00 94.38 97 ASP A CA 1
ATOM 741 C C . ASP A 1 97 ? -3.942 16.739 3.585 1.00 94.38 97 ASP A C 1
ATOM 743 O O . ASP A 1 97 ? -4.565 17.116 4.578 1.00 94.38 97 ASP A O 1
ATOM 747 N N . VAL A 1 98 ? -2.655 17.032 3.393 1.00 92.06 98 VAL A N 1
ATOM 748 C CA . VAL A 1 98 ? -1.862 17.895 4.297 1.00 92.06 98 VAL A CA 1
ATOM 749 C C . VAL A 1 98 ? -2.441 19.308 4.423 1.00 92.06 98 VAL A C 1
ATOM 751 O O . VAL A 1 98 ? -2.219 19.977 5.421 1.00 92.06 98 VAL A O 1
ATOM 754 N N . ASN A 1 99 ? -3.221 19.764 3.436 1.00 90.56 99 ASN A N 1
ATOM 755 C CA . ASN A 1 99 ? -3.882 21.072 3.471 1.00 90.56 99 ASN A CA 1
ATOM 756 C C . ASN A 1 99 ? -5.266 21.027 4.133 1.00 90.56 99 ASN A C 1
ATOM 758 O O . ASN A 1 99 ? -5.923 22.064 4.260 1.00 90.56 99 ASN A O 1
ATOM 762 N N . SER A 1 100 ? -5.744 19.841 4.519 1.00 90.12 100 SER A N 1
ATOM 763 C CA . SER A 1 100 ? -7.002 19.704 5.246 1.00 90.12 100 SER A CA 1
ATOM 764 C C . SER A 1 100 ? -6.881 20.344 6.626 1.00 90.12 100 SER A C 1
ATOM 766 O O . SER A 1 100 ? -5.880 20.199 7.315 1.00 90.12 100 SER A O 1
ATOM 768 N N . SER A 1 101 ? -7.943 20.993 7.095 1.00 88.12 101 SER A N 1
ATOM 769 C CA . SER A 1 101 ? -8.048 21.423 8.495 1.00 88.12 101 SER A CA 1
ATOM 770 C C . SER A 1 101 ? -8.580 20.322 9.420 1.00 88.12 101 SER A C 1
ATOM 772 O O . SER A 1 101 ? -8.728 20.530 10.623 1.00 88.12 101 SER A O 1
ATOM 774 N N . THR A 1 102 ? -8.924 19.157 8.866 1.00 94.44 102 THR A N 1
ATOM 775 C CA . THR A 1 102 ? -9.680 18.109 9.555 1.00 94.44 102 THR A CA 1
ATOM 776 C C . THR A 1 102 ? -8.855 16.830 9.641 1.00 94.44 102 THR A C 1
ATOM 778 O O . THR A 1 102 ? -8.583 16.195 8.623 1.00 94.44 102 THR A O 1
ATOM 781 N N . ALA A 1 103 ? -8.485 16.444 10.865 1.00 97.06 103 ALA A N 1
ATOM 782 C CA . ALA A 1 103 ? -7.894 15.138 11.151 1.00 97.06 103 ALA A CA 1
ATOM 783 C C . ALA A 1 103 ? -8.901 14.007 10.907 1.00 97.06 103 ALA A C 1
ATOM 785 O O . ALA A 1 103 ? -10.112 14.226 10.977 1.00 97.06 103 ALA A O 1
ATOM 786 N N . ILE A 1 104 ? -8.403 12.803 10.636 1.00 97.81 104 ILE A N 1
ATOM 787 C CA . ILE A 1 104 ? -9.213 11.613 10.352 1.00 97.81 104 ILE A CA 1
ATOM 788 C C . ILE A 1 104 ? -8.697 10.455 11.201 1.00 97.81 104 ILE A C 1
ATOM 790 O O . ILE A 1 104 ? -7.493 10.228 11.279 1.00 97.81 104 ILE A O 1
ATOM 794 N N . PHE A 1 105 ? -9.615 9.705 11.800 1.00 98.19 105 PHE A N 1
ATOM 795 C CA . PHE A 1 105 ? -9.328 8.449 12.480 1.00 98.19 105 PHE A CA 1
ATOM 796 C C . PHE A 1 105 ? -10.300 7.375 12.004 1.00 98.19 105 PHE A C 1
ATOM 798 O O . PHE A 1 105 ? -11.507 7.617 11.930 1.00 98.19 105 PHE A O 1
ATOM 805 N N . TRP A 1 106 ? -9.761 6.206 11.686 1.00 97.88 106 TRP A N 1
ATOM 806 C CA . TRP A 1 106 ? -10.493 4.988 11.390 1.00 97.88 106 TRP A CA 1
ATOM 807 C C . TRP A 1 106 ? -9.923 3.854 12.233 1.00 97.88 106 TRP A C 1
ATOM 809 O O . TRP A 1 106 ? -8.733 3.565 12.127 1.00 97.88 106 TRP A O 1
ATOM 819 N N . ASP A 1 107 ? -10.772 3.216 13.028 1.00 96.94 107 ASP A N 1
ATOM 820 C CA . ASP A 1 107 ? -10.467 1.993 13.770 1.00 96.94 107 ASP A CA 1
ATOM 821 C C . ASP A 1 107 ? -11.315 0.861 13.194 1.00 96.94 107 ASP A C 1
ATOM 823 O O . ASP A 1 107 ? -12.548 0.892 13.262 1.00 96.94 107 ASP A O 1
ATOM 827 N N . ALA A 1 108 ? -10.654 -0.122 12.589 1.00 95.69 108 ALA A N 1
ATOM 828 C CA . ALA A 1 108 ? -11.327 -1.230 11.938 1.00 95.69 108 ALA A CA 1
ATOM 829 C C . ALA A 1 108 ? -11.944 -2.201 12.961 1.00 95.69 108 ALA A C 1
ATOM 831 O O . ALA A 1 108 ? -13.039 -2.709 12.729 1.00 95.69 108 ALA A O 1
ATOM 832 N N . ASN A 1 109 ? -11.318 -2.404 14.124 1.00 94.06 109 ASN A N 1
ATOM 833 C CA . ASN A 1 109 ? -11.829 -3.309 15.159 1.00 94.06 109 ASN A CA 1
ATOM 834 C C . ASN A 1 109 ? -13.143 -2.818 15.763 1.00 94.06 109 ASN A C 1
ATOM 836 O O . ASN A 1 109 ? -13.996 -3.622 16.132 1.00 94.06 109 ASN A O 1
ATOM 840 N N . THR A 1 110 ? -13.312 -1.501 15.882 1.00 93.06 110 THR A N 1
ATOM 841 C CA . THR A 1 110 ? -14.537 -0.906 16.440 1.00 93.06 110 THR A CA 1
ATOM 842 C C . THR A 1 110 ? -15.498 -0.383 15.373 1.00 93.06 110 THR A C 1
ATOM 844 O O . THR A 1 110 ? -16.650 -0.076 15.682 1.00 93.06 110 THR A O 1
ATOM 847 N N . GLY A 1 111 ? -15.045 -0.260 14.122 1.00 93.06 111 GLY A N 1
ATOM 848 C CA . GLY A 1 111 ? -15.777 0.414 13.049 1.00 93.06 111 GLY A CA 1
ATOM 849 C C . GLY A 1 111 ? -15.947 1.918 13.289 1.00 93.06 111 GLY A C 1
ATOM 850 O O . GLY A 1 111 ? -16.829 2.547 12.696 1.00 93.06 111 GLY A O 1
ATOM 851 N N . GLN A 1 112 ? -15.153 2.508 14.187 1.00 94.94 112 GLN A N 1
ATOM 852 C CA . GLN A 1 112 ? -15.281 3.907 14.564 1.00 94.94 112 GLN A CA 1
ATOM 853 C C . GLN A 1 112 ? -14.561 4.806 13.559 1.00 94.94 112 GLN A C 1
ATOM 855 O O . GLN A 1 112 ? -13.357 4.693 13.329 1.00 94.94 112 GLN A O 1
ATOM 860 N N . LYS A 1 113 ? -15.303 5.778 13.021 1.00 96.38 113 LYS A N 1
ATOM 861 C CA . LYS A 1 113 ? -14.750 6.889 12.248 1.00 96.38 113 LYS A CA 1
ATOM 862 C C . LYS A 1 113 ? -14.899 8.188 13.027 1.00 96.38 113 LYS A C 1
ATOM 864 O O . LYS A 1 113 ? -16.019 8.583 13.339 1.00 96.38 113 LYS A O 1
ATOM 869 N N . LEU A 1 114 ? -13.787 8.869 13.290 1.00 97.62 114 LEU A N 1
ATOM 870 C CA . LEU A 1 114 ? -13.776 10.206 13.887 1.00 97.62 114 LEU A CA 1
ATOM 871 C C . LEU A 1 114 ? -13.147 11.206 12.919 1.00 97.62 114 LEU A C 1
ATOM 873 O O . LEU A 1 114 ? -12.318 10.853 12.075 1.00 97.62 114 LEU A O 1
ATOM 877 N N . THR A 1 115 ? -13.525 12.472 13.065 1.00 97.50 115 THR A N 1
ATOM 878 C CA . THR A 1 115 ? -12.973 13.581 12.280 1.00 97.50 115 THR A CA 1
ATOM 879 C C . THR A 1 115 ? -12.716 14.803 13.153 1.00 97.50 115 THR A C 1
ATOM 881 O O . THR A 1 115 ? -13.335 14.963 14.203 1.00 97.50 115 THR A O 1
ATOM 884 N N . GLY A 1 116 ? -11.835 15.697 12.711 1.00 96.50 116 GLY A N 1
ATOM 885 C CA . GLY A 1 116 ? -11.571 16.962 13.395 1.00 96.50 116 GLY A CA 1
ATOM 886 C C . GLY A 1 116 ? -10.951 16.743 14.775 1.00 96.50 116 GLY A C 1
ATOM 887 O O . GLY A 1 116 ? -10.073 15.898 14.936 1.00 96.50 116 GLY A O 1
ATOM 888 N N . ASN A 1 117 ? -11.400 17.498 15.777 1.00 96.62 117 ASN A N 1
ATOM 889 C CA . ASN A 1 117 ? -10.827 17.432 17.123 1.00 96.62 117 ASN A CA 1
ATOM 890 C C . ASN A 1 117 ? -11.017 16.058 17.795 1.00 96.62 117 ASN A C 1
ATOM 892 O O . ASN A 1 117 ? -10.145 15.623 18.544 1.00 96.62 117 ASN A O 1
ATOM 896 N N . ASP A 1 118 ? -12.105 15.347 17.496 1.00 97.25 118 ASP A N 1
ATOM 897 C CA . ASP A 1 118 ? -12.337 14.008 18.049 1.00 97.25 118 ASP A CA 1
ATOM 898 C C . ASP A 1 118 ? -11.328 13.000 17.493 1.00 97.25 118 ASP A C 1
ATOM 900 O O . ASP A 1 118 ? -10.812 12.171 18.236 1.00 97.25 118 ASP A O 1
ATOM 904 N N . ALA A 1 119 ? -10.966 13.123 16.209 1.00 97.31 119 ALA A N 1
ATOM 905 C CA . ALA A 1 119 ? -9.893 12.321 15.626 1.00 97.31 119 ALA A CA 1
ATOM 906 C C . ALA A 1 119 ? -8.539 12.643 16.264 1.00 97.31 119 ALA A C 1
ATOM 908 O O . ALA A 1 119 ? -7.790 11.727 16.582 1.00 97.31 119 ALA A O 1
ATOM 909 N N . VAL A 1 120 ? -8.222 13.921 16.501 1.00 96.62 120 VAL A N 1
ATOM 910 C CA . VAL A 1 120 ? -6.960 14.316 17.160 1.00 96.62 120 VAL A CA 1
ATOM 911 C C . VAL A 1 120 ? -6.822 13.678 18.546 1.00 96.62 120 VAL A C 1
ATOM 913 O O . VAL A 1 120 ? -5.723 13.272 18.912 1.00 96.62 120 VAL A O 1
ATOM 916 N N . ASN A 1 121 ? -7.926 13.555 19.285 1.00 96.38 121 ASN A N 1
ATOM 917 C CA . ASN A 1 121 ? -7.957 12.989 20.636 1.00 96.38 121 ASN A CA 1
ATOM 918 C C . ASN A 1 121 ? -8.266 11.482 20.673 1.00 96.38 121 ASN A C 1
ATOM 920 O O . ASN A 1 121 ? -8.479 10.931 21.755 1.00 96.38 121 ASN A O 1
ATOM 924 N N . ALA A 1 122 ? -8.308 10.814 19.518 1.00 96.69 122 ALA A N 1
ATOM 925 C CA . ALA A 1 122 ? -8.553 9.382 19.447 1.00 96.69 122 ALA A CA 1
ATOM 926 C C . ALA A 1 122 ? -7.462 8.600 20.197 1.00 96.69 122 ALA A C 1
ATOM 928 O O . ALA A 1 122 ? -6.267 8.884 20.081 1.00 96.69 122 ALA A O 1
ATOM 929 N N . VAL A 1 123 ? -7.873 7.585 20.956 1.00 94.75 123 VAL A N 1
ATOM 930 C CA . VAL A 1 123 ? -6.946 6.692 21.655 1.00 94.75 123 VAL A CA 1
ATOM 931 C C . VAL A 1 123 ? -6.472 5.622 20.678 1.00 94.75 123 VAL A C 1
ATOM 933 O O . VAL A 1 123 ? -7.263 4.814 20.201 1.00 94.75 123 VAL A O 1
ATOM 936 N N . LEU A 1 124 ? -5.172 5.608 20.388 1.00 94.94 124 LEU A N 1
ATOM 937 C CA . LEU A 1 124 ? -4.566 4.626 19.491 1.00 94.94 124 LEU A CA 1
ATOM 938 C C . LEU A 1 124 ? -4.276 3.331 20.258 1.00 94.94 124 LEU A C 1
ATOM 940 O O . LEU A 1 124 ? -3.293 3.258 20.998 1.00 94.94 124 LEU A O 1
ATOM 944 N N . ASN A 1 125 ? -5.127 2.318 20.093 1.00 94.62 125 ASN A N 1
ATOM 945 C CA . ASN A 1 125 ? -4.906 1.007 20.697 1.00 94.62 125 ASN A CA 1
ATOM 946 C C . ASN A 1 125 ? -3.890 0.199 19.859 1.00 94.62 125 ASN A C 1
ATOM 948 O O . ASN A 1 125 ? -4.157 -0.045 18.683 1.00 94.62 125 ASN A O 1
ATOM 952 N N . PRO A 1 126 ? -2.736 -0.223 20.415 1.00 92.38 126 PRO A N 1
ATOM 953 C CA . PRO A 1 126 ? -1.749 -1.025 19.685 1.00 92.38 126 PRO A CA 1
ATOM 954 C C . PRO A 1 126 ? -2.260 -2.405 19.246 1.00 92.38 126 PRO A C 1
ATOM 956 O O . PRO A 1 126 ? -1.690 -2.978 18.321 1.00 92.38 126 PRO A O 1
ATOM 959 N N . ASP A 1 127 ? -3.321 -2.918 19.872 1.00 93.56 127 ASP A N 1
ATOM 960 C CA . ASP A 1 127 ? -3.936 -4.200 19.510 1.00 93.56 127 ASP A CA 1
ATOM 961 C C . ASP A 1 127 ? -4.998 -4.059 18.404 1.00 93.56 127 ASP A C 1
ATOM 963 O O . ASP A 1 127 ? -5.572 -5.058 17.977 1.00 93.56 127 ASP A O 1
ATOM 967 N N . HIS A 1 128 ? -5.299 -2.830 17.965 1.00 94.81 128 HIS A N 1
ATOM 968 C CA . HIS A 1 128 ? -6.281 -2.563 16.914 1.00 94.81 128 HIS A CA 1
ATOM 969 C C . HIS A 1 128 ? -5.611 -2.216 15.585 1.00 94.81 128 HIS A C 1
ATOM 971 O O . HIS A 1 128 ? -4.581 -1.542 15.535 1.00 94.81 128 HIS A O 1
ATOM 977 N N . ASP A 1 129 ? -6.276 -2.584 14.505 1.00 96.31 129 ASP A N 1
ATOM 978 C CA . ASP A 1 129 ? -6.063 -2.091 13.162 1.00 96.31 129 ASP A CA 1
ATOM 979 C C . ASP A 1 129 ? -6.629 -0.675 13.031 1.00 96.31 129 ASP A C 1
ATOM 981 O O . ASP A 1 129 ? -7.840 -0.451 13.132 1.00 96.31 129 ASP A O 1
ATOM 985 N N . TYR A 1 130 ? -5.765 0.307 12.784 1.00 97.19 130 TYR A N 1
ATOM 986 C CA . TYR A 1 130 ? -6.216 1.687 12.643 1.00 97.19 130 TYR A CA 1
ATOM 987 C C . TYR A 1 130 ? -5.408 2.501 11.639 1.00 97.19 130 TYR A C 1
ATOM 989 O O . TYR A 1 130 ? -4.234 2.245 11.352 1.00 97.19 130 TYR A O 1
ATOM 997 N N . LEU A 1 131 ? -6.059 3.555 11.155 1.00 97.81 131 LEU A N 1
ATOM 998 C CA . LEU A 1 131 ? -5.471 4.635 10.384 1.00 97.81 131 LEU A CA 1
ATOM 999 C C . LEU A 1 131 ? -5.825 5.960 11.056 1.00 97.81 131 LEU A C 1
ATOM 1001 O O . LEU A 1 131 ? -6.994 6.304 11.209 1.00 97.81 131 LEU A O 1
ATOM 1005 N N . TRP A 1 132 ? -4.811 6.725 11.433 1.00 98.00 132 TRP A N 1
ATOM 1006 C CA . TRP A 1 132 ? -4.963 8.032 12.061 1.00 98.00 132 TRP A CA 1
ATOM 1007 C C . TRP A 1 132 ? -4.112 9.054 11.324 1.00 98.00 132 TRP A C 1
ATOM 1009 O O . TRP A 1 132 ? -2.904 8.878 11.205 1.00 98.00 132 TRP A O 1
ATOM 1019 N N . PHE A 1 133 ? -4.710 10.132 10.840 1.00 98.00 133 PHE A N 1
ATOM 1020 C CA . PHE A 1 133 ? -3.998 11.196 10.148 1.00 98.00 133 PHE A CA 1
ATOM 1021 C C . PHE A 1 133 ? -4.325 12.550 10.762 1.00 98.00 133 PHE A C 1
ATOM 1023 O O . PHE A 1 133 ? -5.492 12.934 10.863 1.00 98.00 133 PHE A O 1
ATOM 1030 N N . ASN A 1 134 ? -3.279 13.288 11.126 1.00 96.19 134 ASN A N 1
ATOM 1031 C CA . ASN A 1 134 ? -3.386 14.648 11.627 1.00 96.19 134 ASN A CA 1
ATOM 1032 C C . ASN A 1 134 ? -2.678 15.622 10.668 1.00 96.19 134 ASN A C 1
ATOM 1034 O O . ASN A 1 134 ? -1.440 15.647 10.653 1.00 96.19 134 ASN A O 1
ATOM 1038 N N . PRO A 1 135 ? -3.435 16.441 9.911 1.00 93.94 135 PRO A N 1
ATOM 1039 C CA . PRO A 1 135 ? -2.869 17.372 8.941 1.00 93.94 135 PRO A CA 1
ATOM 1040 C C . PRO A 1 135 ? -2.159 18.562 9.598 1.00 93.94 135 PRO A C 1
ATOM 1042 O O . PRO A 1 135 ? -1.246 19.122 9.013 1.00 93.94 135 PRO A O 1
ATOM 1045 N N . THR A 1 136 ? -2.468 18.910 10.853 1.00 92.50 136 THR A N 1
ATOM 1046 C CA . THR A 1 136 ? -1.743 19.975 11.572 1.00 92.50 136 THR A CA 1
ATOM 1047 C C . THR A 1 136 ? -0.283 19.596 11.821 1.00 92.50 136 THR A C 1
ATOM 1049 O O . THR A 1 136 ? 0.602 20.446 11.812 1.00 92.50 136 THR A O 1
ATOM 1052 N N . THR A 1 137 ? -0.026 18.312 12.074 1.00 92.69 137 THR A N 1
ATOM 1053 C CA . THR A 1 137 ? 1.328 17.785 12.308 1.00 92.69 137 THR A CA 1
ATOM 1054 C C . THR A 1 137 ? 1.917 17.088 11.086 1.00 92.69 137 THR A C 1
ATOM 1056 O O . THR A 1 137 ? 3.084 16.708 11.115 1.00 92.69 137 THR A O 1
ATOM 1059 N N . ASN A 1 138 ? 1.116 16.873 10.038 1.00 94.81 138 ASN A N 1
ATOM 1060 C CA . ASN A 1 138 ? 1.457 16.049 8.881 1.00 94.81 138 ASN A CA 1
ATOM 1061 C C . ASN A 1 138 ? 1.920 14.628 9.245 1.00 94.81 138 ASN A C 1
ATOM 1063 O O . ASN A 1 138 ? 2.845 14.075 8.641 1.00 94.81 138 ASN A O 1
ATOM 1067 N N . VAL A 1 139 ? 1.278 14.034 10.256 1.00 96.25 139 VAL A N 1
ATOM 1068 C CA . VAL A 1 139 ? 1.621 12.701 10.766 1.00 96.25 139 VAL A CA 1
ATOM 1069 C C . VAL A 1 139 ? 0.493 11.723 10.475 1.00 96.25 139 VAL A C 1
ATOM 1071 O O . VAL A 1 139 ? -0.658 11.954 10.845 1.00 96.25 139 VAL A O 1
ATOM 1074 N N . LEU A 1 140 ? 0.857 10.609 9.848 1.00 98.12 140 LEU A N 1
ATOM 1075 C CA . LEU A 1 140 ? 0.037 9.419 9.676 1.00 98.12 140 LEU A CA 1
ATOM 1076 C C . LEU A 1 140 ? 0.511 8.345 10.662 1.00 98.12 140 LEU A C 1
ATOM 1078 O O . LEU A 1 140 ? 1.682 7.979 10.687 1.00 98.12 140 LEU A O 1
ATOM 1082 N N . ARG A 1 141 ? -0.391 7.810 11.477 1.00 97.94 141 ARG A N 1
ATOM 1083 C CA . ARG A 1 141 ? -0.161 6.619 12.294 1.00 97.94 141 ARG A CA 1
ATOM 1084 C C . ARG A 1 141 ? -0.980 5.482 11.716 1.00 97.94 141 ARG A C 1
ATOM 1086 O O . ARG A 1 141 ? -2.172 5.648 11.466 1.00 97.94 141 ARG A O 1
ATOM 1093 N N . ILE A 1 142 ? -0.329 4.351 11.487 1.00 97.50 142 ILE A N 1
ATOM 1094 C CA . ILE A 1 142 ? -0.969 3.161 10.938 1.00 97.50 142 ILE A CA 1
ATOM 1095 C C . ILE A 1 142 ? -0.566 1.928 11.733 1.00 97.50 142 ILE A C 1
ATOM 1097 O O . ILE A 1 142 ? 0.604 1.769 12.087 1.00 97.50 142 ILE A O 1
ATOM 1101 N N . ASN A 1 143 ? -1.528 1.051 11.981 1.00 96.88 143 ASN A N 1
ATOM 1102 C CA . ASN A 1 143 ? -1.288 -0.252 12.572 1.00 96.88 143 ASN A CA 1
ATOM 1103 C C . ASN A 1 143 ? -2.123 -1.311 11.854 1.00 96.88 143 ASN A C 1
ATOM 1105 O O . ASN A 1 143 ? -3.293 -1.068 11.565 1.00 96.88 143 ASN A O 1
ATOM 1109 N N . GLY A 1 144 ? -1.497 -2.451 11.569 1.00 95.44 144 GLY A N 1
ATOM 1110 C CA . GLY A 1 144 ? -2.163 -3.652 11.074 1.00 95.44 144 GLY A CA 1
ATOM 1111 C C . GLY A 1 144 ? -2.822 -3.507 9.698 1.00 95.44 144 GLY A C 1
ATOM 1112 O O . GLY A 1 144 ? -2.221 -2.944 8.775 1.00 95.44 144 GLY A O 1
ATOM 1113 N N . GLN A 1 145 ? -4.001 -4.095 9.505 1.00 95.94 145 GLN A N 1
ATOM 1114 C CA . GLN A 1 145 ? -4.652 -4.194 8.193 1.00 95.94 145 GLN A CA 1
ATOM 1115 C C . GLN A 1 145 ? -5.780 -3.176 8.026 1.00 95.94 145 GLN A C 1
ATOM 1117 O O . GLN A 1 145 ? -6.646 -3.040 8.873 1.00 95.94 145 GLN A O 1
ATOM 1122 N N . ILE A 1 146 ? -5.821 -2.480 6.887 1.00 97.38 146 ILE A N 1
ATOM 1123 C CA . ILE A 1 146 ? -6.868 -1.495 6.586 1.00 97.38 146 ILE A CA 1
ATOM 1124 C C . ILE A 1 146 ? -7.519 -1.829 5.249 1.00 97.38 146 ILE A C 1
ATOM 1126 O O . ILE A 1 146 ? -6.860 -1.827 4.209 1.00 97.38 146 ILE A O 1
ATOM 1130 N N . ARG A 1 147 ? -8.833 -2.067 5.246 1.00 96.94 147 ARG A N 1
ATOM 1131 C CA . ARG A 1 147 ? -9.613 -2.266 4.016 1.00 96.94 147 ARG A CA 1
ATOM 1132 C C . ARG A 1 147 ? -10.449 -1.031 3.707 1.00 96.94 147 ARG A C 1
ATOM 1134 O O . ARG A 1 147 ? -11.261 -0.606 4.522 1.00 96.94 147 ARG A O 1
ATOM 1141 N N . ILE A 1 148 ? -10.291 -0.497 2.499 1.00 97.75 148 ILE A N 1
ATOM 1142 C CA . ILE A 1 148 ? -11.044 0.660 2.003 1.00 97.75 148 ILE A CA 1
ATOM 1143 C C . ILE A 1 148 ? -11.899 0.217 0.820 1.00 97.75 148 ILE A C 1
ATOM 1145 O O . ILE A 1 148 ? -11.388 -0.109 -0.255 1.00 97.75 148 ILE A O 1
ATOM 1149 N N . ASN A 1 149 ? -13.217 0.232 0.993 1.00 96.88 149 ASN A N 1
ATOM 1150 C CA . ASN A 1 149 ? -14.164 0.046 -0.097 1.00 96.88 149 ASN A CA 1
ATOM 1151 C C . ASN A 1 149 ? -14.415 1.376 -0.825 1.00 96.88 149 ASN A C 1
ATOM 1153 O O . ASN A 1 149 ? -15.479 1.988 -0.716 1.00 96.88 149 ASN A O 1
ATOM 1157 N N . GLY A 1 150 ? -13.378 1.837 -1.516 1.00 97.81 150 GLY A N 1
ATOM 1158 C CA . GLY A 1 150 ? -13.311 3.119 -2.204 1.00 97.81 150 GLY A CA 1
ATOM 1159 C C . GLY A 1 150 ? -11.884 3.405 -2.666 1.00 97.81 150 GLY A C 1
ATOM 1160 O O . GLY A 1 150 ? -11.036 2.507 -2.650 1.00 97.81 150 GLY A O 1
ATOM 1161 N N . SER A 1 151 ? -11.639 4.649 -3.067 1.00 98.44 151 SER A N 1
ATOM 1162 C CA . SER A 1 151 ? -10.310 5.139 -3.448 1.00 98.44 151 SER A CA 1
ATOM 1163 C C . SER A 1 151 ? -9.526 5.633 -2.232 1.00 98.44 151 SER A C 1
ATOM 1165 O O . SER A 1 151 ? -10.110 6.000 -1.208 1.00 98.44 151 SER A O 1
ATOM 1167 N N . LEU A 1 152 ? -8.202 5.673 -2.355 1.00 98.44 152 LEU A N 1
ATOM 1168 C CA . LEU A 1 152 ? -7.303 6.215 -1.338 1.00 98.44 152 LEU A CA 1
ATOM 1169 C C . LEU A 1 152 ? -6.397 7.272 -1.958 1.00 98.44 152 LEU A C 1
ATOM 1171 O O . LEU A 1 152 ? -5.691 6.999 -2.925 1.00 98.44 152 LEU A O 1
ATOM 1175 N N . GLU A 1 153 ? -6.369 8.459 -1.369 1.00 97.62 153 GLU A N 1
ATOM 1176 C CA . GLU A 1 153 ? -5.548 9.561 -1.859 1.00 97.62 153 GLU A CA 1
ATOM 1177 C C . GLU A 1 153 ? -4.648 10.120 -0.757 1.00 97.62 153 GLU A C 1
ATOM 1179 O O . GLU A 1 153 ? -5.098 10.354 0.361 1.00 97.62 153 GLU A O 1
ATOM 1184 N N . PHE A 1 154 ? -3.388 10.379 -1.094 1.00 96.88 154 PHE A N 1
ATOM 1185 C CA . PHE A 1 154 ? -2.439 11.160 -0.310 1.00 96.88 154 PHE A CA 1
ATOM 1186 C C . PHE A 1 154 ? -2.095 12.396 -1.129 1.00 96.88 154 PHE A C 1
ATOM 1188 O O . PHE A 1 154 ? -1.537 12.274 -2.224 1.00 96.88 154 PHE A O 1
ATOM 1195 N N . THR A 1 155 ? -2.436 13.582 -0.638 1.00 94.06 155 THR A N 1
ATOM 1196 C CA . THR A 1 155 ? -2.280 14.814 -1.415 1.00 94.06 155 THR A CA 1
ATOM 1197 C C . THR A 1 155 ? -1.574 15.903 -0.629 1.00 94.06 155 THR A C 1
ATOM 1199 O O . THR A 1 155 ? -1.791 16.075 0.567 1.00 94.06 155 THR A O 1
ATOM 1202 N N . GLY A 1 156 ? -0.756 16.670 -1.348 1.00 86.81 156 GLY A N 1
ATOM 1203 C CA . GLY A 1 156 ? -0.125 17.885 -0.857 1.00 86.81 156 GLY A CA 1
ATOM 1204 C C . GLY A 1 156 ? -0.052 18.954 -1.934 1.00 86.81 156 GLY A C 1
ATOM 1205 O O . GLY A 1 156 ? -0.162 18.660 -3.129 1.00 86.81 156 GLY A O 1
ATOM 1206 N N . LYS A 1 157 ? 0.057 20.218 -1.511 1.00 72.81 157 LYS A N 1
ATOM 1207 C CA . LYS A 1 157 ? 0.070 21.396 -2.392 1.00 72.81 157 LYS A CA 1
ATOM 1208 C C . LYS A 1 157 ? 0.838 22.533 -1.725 1.00 72.81 157 LYS A C 1
ATOM 1210 O O . LYS A 1 157 ? 0.809 22.690 -0.513 1.00 72.81 157 LYS A O 1
ATOM 1215 N N . GLY A 1 158 ? 1.465 23.379 -2.539 1.00 69.00 158 GLY A N 1
ATOM 1216 C CA . GLY A 1 158 ? 2.209 24.533 -2.036 1.00 69.00 158 GLY A CA 1
ATOM 1217 C C . GLY A 1 158 ? 3.494 24.112 -1.322 1.00 69.00 158 GLY A C 1
ATOM 1218 O O . GLY A 1 158 ? 4.251 23.308 -1.858 1.00 69.00 158 GLY A O 1
ATOM 1219 N N . ASN A 1 159 ? 3.743 24.684 -0.143 1.00 62.81 159 ASN A N 1
ATOM 1220 C CA . ASN A 1 159 ? 4.972 24.446 0.620 1.00 62.81 159 ASN A CA 1
ATOM 1221 C C . ASN A 1 159 ? 4.895 23.195 1.512 1.00 62.81 159 ASN A C 1
ATOM 1223 O O . ASN A 1 159 ? 5.936 22.625 1.828 1.00 62.81 159 ASN A O 1
ATOM 1227 N N . ASP A 1 160 ? 3.688 22.754 1.884 1.00 67.00 160 ASP A N 1
ATOM 1228 C CA . ASP A 1 160 ? 3.475 21.529 2.656 1.00 67.00 160 ASP A CA 1
ATOM 1229 C C . ASP A 1 160 ? 3.163 20.368 1.718 1.00 67.00 160 ASP A C 1
ATOM 1231 O O . ASP A 1 160 ? 2.127 20.297 1.052 1.00 67.00 160 ASP A O 1
ATOM 1235 N N . THR A 1 161 ? 4.128 19.460 1.627 1.00 82.25 161 THR A N 1
ATOM 1236 C CA . THR A 1 161 ? 4.112 18.361 0.659 1.00 82.25 161 THR A CA 1
ATOM 1237 C C . THR A 1 161 ? 4.528 17.040 1.279 1.00 82.25 161 THR A C 1
ATOM 1239 O O . THR A 1 161 ? 4.798 16.100 0.542 1.00 82.25 161 THR A O 1
ATOM 1242 N N . THR A 1 162 ? 4.573 16.914 2.605 1.00 94.75 162 THR A N 1
ATOM 1243 C CA . THR A 1 162 ? 5.094 15.699 3.243 1.00 94.75 162 THR A CA 1
ATOM 1244 C C . THR A 1 162 ? 4.125 15.141 4.255 1.00 94.75 162 THR A C 1
ATOM 1246 O O . THR A 1 162 ? 3.822 15.809 5.229 1.00 94.75 162 THR A O 1
ATOM 1249 N N . ILE A 1 163 ? 3.722 13.887 4.068 1.00 96.94 163 ILE A N 1
ATOM 1250 C CA . ILE A 1 163 ? 3.103 13.057 5.097 1.00 96.94 163 ILE A CA 1
ATOM 1251 C C . ILE A 1 163 ? 4.194 12.170 5.691 1.00 96.94 163 ILE A C 1
ATOM 1253 O O . ILE A 1 163 ? 4.836 11.391 4.984 1.00 96.94 163 ILE A O 1
ATOM 1257 N N . ASN A 1 164 ? 4.387 12.278 7.004 1.00 97.56 164 ASN A N 1
ATOM 1258 C CA . ASN A 1 164 ? 5.282 11.407 7.751 1.00 97.56 164 ASN A CA 1
ATOM 1259 C C . ASN A 1 164 ? 4.469 10.268 8.364 1.00 97.56 164 ASN A C 1
ATOM 1261 O O . ASN A 1 164 ? 3.639 10.511 9.240 1.00 97.56 164 ASN A O 1
ATOM 1265 N N . TYR A 1 165 ? 4.684 9.036 7.914 1.00 98.19 165 TYR A N 1
ATOM 1266 C CA . TYR A 1 165 ? 3.999 7.873 8.461 1.00 98.19 165 TYR A CA 1
ATOM 1267 C C . TYR A 1 165 ? 4.834 7.169 9.531 1.00 98.19 165 TYR A C 1
ATOM 1269 O O . TYR A 1 165 ? 6.050 7.035 9.413 1.00 98.19 165 TYR A O 1
ATOM 1277 N N . SER A 1 166 ? 4.166 6.665 10.563 1.00 97.81 166 SER A N 1
ATOM 1278 C CA . SER A 1 166 ? 4.768 5.844 11.607 1.00 97.81 166 SER A CA 1
ATOM 1279 C C . SER A 1 166 ? 3.868 4.660 11.939 1.00 97.81 166 SER A C 1
ATOM 1281 O O . SER A 1 166 ? 2.644 4.784 12.000 1.00 97.81 166 SER A O 1
ATOM 1283 N N . GLY A 1 167 ? 4.499 3.515 12.163 1.00 96.75 167 GLY A N 1
ATOM 1284 C CA . GLY A 1 167 ? 3.867 2.224 12.345 1.00 96.75 167 GLY A CA 1
ATOM 1285 C C . GLY A 1 167 ? 3.993 1.324 11.120 1.00 96.75 167 GLY A C 1
ATOM 1286 O O . GLY A 1 167 ? 4.721 1.603 10.157 1.00 96.75 167 GLY A O 1
ATOM 1287 N N . ARG A 1 168 ? 3.303 0.192 11.197 1.00 95.75 168 ARG A N 1
ATOM 1288 C CA . ARG A 1 168 ? 3.370 -0.881 10.214 1.00 95.75 168 ARG A CA 1
ATOM 1289 C C . ARG A 1 168 ? 1.962 -1.282 9.838 1.00 95.75 168 ARG A C 1
ATOM 1291 O O . ARG A 1 168 ? 1.200 -1.695 10.704 1.00 95.75 168 ARG A O 1
ATOM 1298 N N . GLY A 1 169 ? 1.643 -1.200 8.554 1.00 95.75 169 GLY A N 1
ATOM 1299 C CA . GLY A 1 169 ? 0.328 -1.618 8.100 1.00 95.75 169 GLY A CA 1
ATOM 1300 C C . GLY A 1 169 ? 0.231 -1.870 6.610 1.00 95.75 169 GLY A C 1
ATOM 1301 O O . GLY A 1 169 ? 1.013 -1.336 5.820 1.00 95.75 169 GLY A O 1
ATOM 1302 N N . ALA A 1 170 ? -0.728 -2.714 6.255 1.00 97.19 170 ALA A N 1
ATOM 1303 C CA . ALA A 1 170 ? -1.100 -3.025 4.886 1.00 97.19 170 ALA A CA 1
ATOM 1304 C C . ALA A 1 170 ? -2.471 -2.409 4.600 1.00 97.19 170 ALA A C 1
ATOM 1306 O O . ALA A 1 170 ? -3.426 -2.657 5.331 1.00 97.19 170 ALA A O 1
ATOM 1307 N N . ILE A 1 171 ? -2.577 -1.621 3.535 1.00 98.12 171 ILE A N 1
ATOM 1308 C CA . ILE A 1 171 ? -3.832 -1.016 3.094 1.00 98.12 171 ILE A CA 1
ATOM 1309 C C . ILE A 1 171 ? -4.278 -1.692 1.804 1.00 98.12 171 ILE A C 1
ATOM 1311 O O . ILE A 1 171 ? -3.496 -1.782 0.863 1.00 98.12 171 ILE A O 1
ATOM 1315 N N . LEU A 1 172 ? -5.539 -2.115 1.735 1.00 97.81 172 LEU A N 1
ATOM 1316 C CA . LEU A 1 172 ? -6.167 -2.642 0.528 1.00 97.81 172 LEU A CA 1
ATOM 1317 C C . LEU A 1 172 ? -7.358 -1.771 0.107 1.00 97.81 172 LEU A C 1
ATOM 1319 O O . LEU A 1 172 ? -8.424 -1.794 0.733 1.00 97.81 172 LEU A O 1
ATOM 1323 N N . ALA A 1 173 ? -7.197 -1.036 -0.991 1.00 98.19 173 ALA A N 1
ATOM 1324 C CA . ALA A 1 173 ? -8.249 -0.234 -1.611 1.00 98.19 173 ALA A CA 1
ATOM 1325 C C . ALA A 1 173 ? -8.950 -0.995 -2.752 1.00 98.19 173 ALA A C 1
ATOM 1327 O O . ALA A 1 173 ? -8.313 -1.686 -3.548 1.00 98.19 173 ALA A O 1
ATOM 1328 N N . THR A 1 174 ? -10.278 -0.866 -2.844 1.00 97.44 174 THR A N 1
ATOM 1329 C CA . THR A 1 174 ? -11.037 -1.389 -3.998 1.00 97.44 174 THR A CA 1
ATOM 1330 C C . THR A 1 174 ? -10.867 -0.492 -5.224 1.00 97.44 174 THR A C 1
ATOM 1332 O O . THR A 1 174 ? -10.796 -1.002 -6.337 1.00 97.44 174 THR A O 1
ATOM 1335 N N . GLY A 1 175 ? -10.850 0.827 -5.021 1.00 98.06 175 GLY A N 1
ATOM 1336 C CA . GLY A 1 175 ? -10.699 1.821 -6.080 1.00 98.06 175 GLY A CA 1
ATOM 1337 C C . GLY A 1 175 ? -9.252 2.254 -6.278 1.00 98.06 175 GLY A C 1
ATOM 1338 O O . GLY A 1 175 ? -8.325 1.671 -5.712 1.00 98.06 175 GLY A O 1
ATOM 1339 N N . ASP A 1 176 ? -9.072 3.303 -7.073 1.00 98.38 176 ASP A N 1
ATOM 1340 C CA . ASP A 1 176 ? -7.748 3.823 -7.404 1.00 98.38 176 ASP A CA 1
ATOM 1341 C C . ASP A 1 176 ? -7.006 4.348 -6.172 1.00 98.38 176 ASP A C 1
ATOM 1343 O O . ASP A 1 176 ? -7.598 4.863 -5.215 1.00 98.38 176 ASP A O 1
ATOM 1347 N N . VAL A 1 177 ? -5.681 4.239 -6.223 1.00 98.62 177 VAL A N 1
ATOM 1348 C CA . VAL A 1 177 ? -4.786 4.844 -5.237 1.00 98.62 177 VAL A CA 1
ATOM 1349 C C . VAL A 1 177 ? -4.035 5.999 -5.877 1.00 98.62 177 VAL A C 1
ATOM 1351 O O . VAL A 1 177 ? -3.500 5.876 -6.977 1.00 98.62 177 VAL A O 1
ATOM 1354 N N . LYS A 1 178 ? -3.932 7.116 -5.164 1.00 97.62 178 LYS A N 1
ATOM 1355 C CA . LYS A 1 178 ? -3.181 8.288 -5.603 1.00 97.62 178 LYS A CA 1
ATOM 1356 C C . LYS A 1 178 ? -2.211 8.745 -4.524 1.00 97.62 178 LYS A C 1
ATOM 1358 O O . LYS A 1 178 ? -2.625 9.010 -3.402 1.00 97.62 178 LYS A O 1
ATOM 1363 N N . ILE A 1 179 ? -0.934 8.872 -4.867 1.00 96.06 179 ILE A N 1
ATOM 1364 C CA . ILE A 1 179 ? 0.120 9.363 -3.976 1.00 96.06 179 ILE A CA 1
ATOM 1365 C C . ILE A 1 179 ? 0.796 10.557 -4.649 1.00 96.06 179 ILE A C 1
ATOM 1367 O O . ILE A 1 179 ? 1.629 10.401 -5.540 1.00 96.06 179 ILE A O 1
ATOM 1371 N N . ASP A 1 180 ? 0.403 11.754 -4.223 1.00 93.81 180 ASP A N 1
ATOM 1372 C CA . ASP A 1 180 ? 0.787 13.042 -4.812 1.00 93.81 180 ASP A CA 1
ATOM 1373 C C . ASP A 1 180 ? 1.431 13.994 -3.798 1.00 93.81 180 ASP A C 1
ATOM 1375 O O . ASP A 1 180 ? 1.336 15.221 -3.887 1.00 93.81 180 ASP A O 1
ATOM 1379 N N . THR A 1 181 ? 2.099 13.402 -2.820 1.00 94.69 181 THR A N 1
ATOM 1380 C CA . THR A 1 181 ? 2.819 14.066 -1.741 1.00 94.69 181 THR A CA 1
ATOM 1381 C C . THR A 1 181 ? 4.003 13.180 -1.351 1.00 94.69 181 THR A C 1
ATOM 1383 O O . THR A 1 181 ? 3.973 11.972 -1.602 1.00 94.69 181 THR A O 1
ATOM 1386 N N . ASN A 1 182 ? 5.044 13.749 -0.747 1.00 95.56 182 ASN A N 1
ATOM 1387 C CA . ASN A 1 182 ? 6.094 12.960 -0.116 1.00 95.56 182 ASN A CA 1
ATOM 1388 C C . ASN A 1 182 ? 5.466 12.071 0.954 1.00 95.56 182 ASN A C 1
ATOM 1390 O O . ASN A 1 182 ? 4.658 12.535 1.763 1.00 95.56 182 ASN A O 1
ATOM 1394 N N . LEU A 1 183 ? 5.860 10.807 0.967 1.00 96.69 183 LEU A N 1
ATOM 1395 C CA . LEU A 1 183 ? 5.384 9.821 1.924 1.00 96.69 183 LEU A CA 1
ATOM 1396 C C . LEU A 1 183 ? 6.609 9.202 2.581 1.00 96.69 183 LEU A C 1
ATOM 1398 O O . LEU A 1 183 ? 7.236 8.301 2.026 1.00 96.69 183 LEU A O 1
ATOM 1402 N N . LEU A 1 184 ? 6.981 9.741 3.737 1.00 97.12 184 LEU A N 1
ATOM 1403 C CA . LEU A 1 184 ? 8.243 9.434 4.404 1.00 97.12 184 LEU A CA 1
ATOM 1404 C C . LEU A 1 184 ? 7.989 8.732 5.730 1.00 97.12 184 LEU A C 1
ATOM 1406 O O . LEU A 1 184 ? 7.035 9.044 6.433 1.00 97.12 184 LEU A O 1
ATOM 1410 N N . SER A 1 185 ? 8.851 7.791 6.095 1.00 97.75 185 SER A N 1
ATOM 1411 C CA . SER A 1 185 ? 8.735 7.106 7.383 1.00 97.75 185 SER A CA 1
ATOM 1412 C C . SER A 1 185 ? 9.321 7.936 8.531 1.00 97.75 185 SER A C 1
ATOM 1414 O O . SER A 1 185 ? 10.372 8.557 8.362 1.00 97.75 185 SER A O 1
ATOM 1416 N N . CYS A 1 186 ? 8.718 7.866 9.714 1.00 97.81 186 CYS A N 1
ATOM 1417 C CA . CYS A 1 186 ? 9.281 8.394 10.952 1.00 97.81 186 CYS A CA 1
ATOM 1418 C C . CYS A 1 186 ? 8.973 7.489 12.155 1.00 97.81 186 CYS A C 1
ATOM 1420 O O . CYS A 1 186 ? 8.026 6.702 12.147 1.00 97.81 186 CYS A O 1
ATOM 1422 N N . ASN A 1 187 ? 9.762 7.606 13.221 1.00 97.75 187 ASN A N 1
ATOM 1423 C CA . ASN A 1 187 ? 9.572 6.838 14.447 1.00 97.75 187 ASN A CA 1
ATOM 1424 C C . ASN A 1 187 ? 8.636 7.570 15.413 1.00 97.75 187 ASN A C 1
ATOM 1426 O O . ASN A 1 187 ? 8.803 8.761 15.683 1.00 97.75 187 ASN A O 1
ATOM 1430 N N . ASN A 1 188 ? 7.682 6.833 15.987 1.00 94.56 188 ASN A N 1
ATOM 1431 C CA . ASN A 1 188 ? 6.763 7.299 17.031 1.00 94.56 188 ASN A CA 1
ATOM 1432 C C . ASN A 1 188 ? 5.975 8.573 16.670 1.00 94.56 188 ASN A C 1
ATOM 1434 O O . ASN A 1 188 ? 5.579 9.333 17.551 1.00 94.56 188 ASN A O 1
ATOM 1438 N N . GLY A 1 189 ? 5.745 8.815 15.376 1.00 94.81 189 GLY A N 1
ATOM 1439 C CA . GLY A 1 189 ? 5.085 10.027 14.889 1.00 94.81 189 GLY A CA 1
ATOM 1440 C C . GLY A 1 189 ? 5.917 11.308 15.024 1.00 94.81 189 GLY A C 1
ATOM 1441 O O . GLY A 1 189 ? 5.346 12.390 14.975 1.00 94.81 189 GLY A O 1
ATOM 1442 N N . ASN A 1 190 ? 7.239 11.214 15.202 1.00 96.38 190 ASN A N 1
ATOM 1443 C CA . ASN A 1 190 ? 8.140 12.366 15.227 1.00 96.38 190 ASN A CA 1
ATOM 1444 C C . ASN A 1 190 ? 8.911 12.473 13.895 1.00 96.38 190 ASN A C 1
ATOM 1446 O O . ASN A 1 190 ? 9.861 11.709 13.710 1.00 96.38 190 ASN A O 1
ATOM 1450 N N . PRO A 1 191 ? 8.588 13.435 13.002 1.00 95.00 191 PRO A N 1
ATOM 1451 C CA . PRO A 1 191 ? 9.266 13.614 11.710 1.00 95.00 191 PRO A CA 1
ATOM 1452 C C . PRO A 1 191 ? 10.790 13.787 11.782 1.00 95.00 191 PRO A C 1
ATOM 1454 O O . PRO A 1 191 ? 11.490 13.477 10.824 1.00 95.00 191 PRO A O 1
ATOM 1457 N N . ALA A 1 192 ? 11.329 14.253 12.914 1.00 95.75 192 ALA A N 1
ATOM 1458 C CA . ALA A 1 192 ? 12.772 14.400 13.105 1.00 95.75 192 ALA A CA 1
ATOM 1459 C C . ALA A 1 192 ? 13.480 13.079 13.470 1.00 95.75 192 ALA A C 1
ATOM 1461 O O . ALA A 1 192 ? 14.708 13.015 13.476 1.00 95.75 192 ALA A O 1
ATOM 1462 N N . SER A 1 193 ? 12.731 12.023 13.800 1.00 97.25 193 SER A N 1
ATOM 1463 C CA . SER A 1 193 ? 13.275 10.718 14.176 1.00 97.25 193 SER A CA 1
ATOM 1464 C C . SER A 1 193 ? 13.142 9.724 13.023 1.00 97.25 193 SER A C 1
ATOM 1466 O O . SER A 1 193 ? 12.098 9.102 12.848 1.00 97.25 193 SER A O 1
ATOM 1468 N N . THR A 1 194 ? 14.204 9.563 12.233 1.00 95.88 194 THR A N 1
ATOM 1469 C CA . THR A 1 194 ? 14.195 8.733 11.008 1.00 95.88 194 THR A CA 1
ATOM 1470 C C . THR A 1 194 ? 15.203 7.583 11.020 1.00 95.88 194 THR A C 1
ATOM 1472 O O . THR A 1 194 ? 15.161 6.714 10.148 1.00 95.88 194 THR A O 1
ATOM 1475 N N . ALA A 1 195 ? 16.097 7.535 12.011 1.00 95.69 195 ALA A N 1
ATOM 1476 C CA . ALA A 1 195 ? 17.082 6.464 12.142 1.00 95.69 195 ALA A CA 1
ATOM 1477 C C . ALA A 1 195 ? 16.390 5.096 12.261 1.00 95.69 195 ALA A C 1
ATOM 1479 O O . ALA A 1 195 ? 15.489 4.933 13.087 1.00 95.69 195 ALA A O 1
ATOM 1480 N N . LEU A 1 196 ? 16.808 4.136 11.425 1.00 93.56 196 LEU A N 1
ATOM 1481 C CA . LEU A 1 196 ? 16.244 2.777 11.352 1.00 93.56 196 LEU A CA 1
ATOM 1482 C C . LEU A 1 196 ? 14.717 2.746 11.141 1.00 93.56 196 LEU A C 1
ATOM 1484 O O . LEU A 1 196 ? 14.041 1.791 11.509 1.00 93.56 196 LEU A O 1
ATOM 1488 N N . SER A 1 197 ? 14.144 3.816 10.579 1.00 96.12 197 SER A N 1
ATOM 1489 C CA . SER A 1 197 ? 12.699 3.916 10.405 1.00 96.12 197 SER A CA 1
ATOM 1490 C C . SER A 1 197 ? 12.210 2.961 9.311 1.00 96.12 197 SER A C 1
ATOM 1492 O O . SER A 1 197 ? 11.643 1.920 9.628 1.00 96.12 197 SER A O 1
ATOM 1494 N N . PHE A 1 198 ? 12.448 3.261 8.032 1.00 96.81 198 PHE A N 1
ATOM 1495 C CA . PHE A 1 198 ? 12.096 2.357 6.935 1.00 96.81 198 PHE A CA 1
ATOM 1496 C C . PHE A 1 198 ? 13.259 1.423 6.570 1.00 96.81 198 PHE A C 1
ATOM 1498 O O . PHE A 1 198 ? 14.383 1.910 6.429 1.00 96.81 198 PHE A O 1
ATOM 1505 N N . PRO A 1 199 ? 13.017 0.119 6.330 1.00 95.38 199 PRO A N 1
ATOM 1506 C CA . PRO A 1 199 ? 11.765 -0.628 6.532 1.00 95.38 199 PRO A CA 1
ATOM 1507 C C . PRO A 1 199 ? 11.676 -1.348 7.894 1.00 95.38 199 PRO A C 1
ATOM 1509 O O . PRO A 1 199 ? 10.730 -2.108 8.117 1.00 95.38 199 PRO A O 1
ATOM 1512 N N . GLU A 1 200 ? 12.664 -1.166 8.775 1.00 94.62 200 GLU A N 1
ATOM 1513 C CA . GLU A 1 200 ? 12.815 -1.914 10.033 1.00 94.62 200 GLU A CA 1
ATOM 1514 C C . GLU A 1 200 ? 11.683 -1.618 11.027 1.00 94.62 200 GLU A C 1
ATOM 1516 O O . GLU A 1 200 ? 10.853 -2.490 11.304 1.00 94.62 200 GLU A O 1
ATOM 1521 N N . ASN A 1 201 ? 11.596 -0.381 11.520 1.00 95.44 201 ASN A N 1
ATOM 1522 C CA . ASN A 1 201 ? 10.600 0.000 12.523 1.00 95.44 201 ASN A CA 1
ATOM 1523 C C . ASN A 1 201 ? 9.237 0.341 11.907 1.00 95.44 201 ASN A C 1
ATOM 1525 O O . ASN A 1 201 ? 8.198 0.029 12.485 1.00 95.44 201 ASN A O 1
ATOM 1529 N N . ASN A 1 202 ? 9.229 0.972 10.732 1.00 97.69 202 ASN A N 1
ATOM 1530 C CA . ASN A 1 202 ? 8.029 1.491 10.086 1.00 97.69 202 ASN A CA 1
ATOM 1531 C C . ASN A 1 202 ? 7.992 1.054 8.623 1.00 97.69 202 ASN A C 1
ATOM 1533 O O . ASN A 1 202 ? 8.946 1.248 7.871 1.00 97.69 202 ASN A O 1
ATOM 1537 N N . CYS A 1 203 ? 6.859 0.514 8.187 1.00 96.88 203 CYS A N 1
ATOM 1538 C CA . CYS A 1 203 ? 6.659 0.142 6.795 1.00 96.88 203 CYS A CA 1
ATOM 1539 C C . CYS A 1 203 ? 5.179 0.216 6.445 1.00 96.88 203 CYS A C 1
ATOM 1541 O O . CYS A 1 203 ? 4.357 -0.453 7.072 1.00 96.88 203 CYS A O 1
ATOM 1543 N N . ILE A 1 204 ? 4.853 0.990 5.413 1.00 97.19 204 ILE A N 1
ATOM 1544 C CA . ILE A 1 204 ? 3.510 1.035 4.851 1.00 97.19 204 ILE A CA 1
ATOM 1545 C C . ILE A 1 204 ? 3.474 0.226 3.557 1.00 97.19 204 ILE A C 1
ATOM 1547 O O . ILE A 1 204 ? 4.342 0.354 2.690 1.00 97.19 204 ILE A O 1
ATOM 1551 N N . GLY A 1 205 ? 2.485 -0.651 3.468 1.00 97.50 205 GLY A N 1
ATOM 1552 C CA . GLY A 1 205 ? 2.158 -1.419 2.284 1.00 97.50 205 GLY A CA 1
ATOM 1553 C C . GLY A 1 205 ? 0.835 -0.925 1.721 1.00 97.50 205 GLY A C 1
ATOM 1554 O O . GLY A 1 205 ? -0.129 -0.799 2.473 1.00 97.50 205 GLY A O 1
ATOM 1555 N N . ILE A 1 206 ? 0.770 -0.619 0.429 1.00 98.19 206 ILE A N 1
ATOM 1556 C CA . ILE A 1 206 ? -0.452 -0.122 -0.209 1.00 98.19 206 ILE A CA 1
ATOM 1557 C C . ILE A 1 206 ? -0.771 -0.984 -1.422 1.00 98.19 206 ILE A C 1
ATOM 1559 O O . ILE A 1 206 ? 0.039 -1.127 -2.336 1.00 98.19 206 ILE A O 1
ATOM 1563 N N . MET A 1 207 ? -1.971 -1.549 -1.418 1.00 98.25 207 MET A N 1
ATOM 1564 C CA . MET A 1 207 ? -2.507 -2.422 -2.449 1.00 98.25 207 MET A CA 1
ATOM 1565 C C . MET A 1 207 ? -3.788 -1.827 -3.026 1.00 98.25 207 MET A C 1
ATOM 1567 O O . MET A 1 207 ? -4.626 -1.296 -2.293 1.00 98.25 207 MET A O 1
ATOM 1571 N N . THR A 1 208 ? -3.979 -1.978 -4.332 1.00 98.19 208 THR A N 1
ATOM 1572 C CA . THR A 1 208 ? -5.250 -1.671 -4.994 1.00 98.19 208 THR A CA 1
ATOM 1573 C C . THR A 1 208 ? -5.646 -2.738 -6.009 1.00 98.19 208 THR A C 1
ATOM 1575 O O . THR A 1 208 ? -4.797 -3.339 -6.673 1.00 98.19 208 THR A O 1
ATOM 1578 N N . LYS A 1 209 ? -6.959 -2.961 -6.129 1.00 97.19 209 LYS A N 1
ATOM 1579 C CA . LYS A 1 209 ? -7.577 -3.770 -7.194 1.00 97.19 209 LYS A CA 1
ATOM 1580 C C . LYS A 1 209 ? -7.595 -3.064 -8.553 1.00 97.19 209 LYS A C 1
ATOM 1582 O O . LYS A 1 209 ? -7.862 -3.705 -9.565 1.00 97.19 209 LYS A O 1
ATOM 1587 N N . SER A 1 210 ? -7.350 -1.759 -8.561 1.00 97.75 210 SER A N 1
ATOM 1588 C CA . SER A 1 210 ? -7.430 -0.889 -9.728 1.00 97.75 210 SER A CA 1
ATOM 1589 C C . SER A 1 210 ? -6.040 -0.329 -10.058 1.00 97.75 210 SER A C 1
ATOM 1591 O O . SER A 1 210 ? -5.031 -1.028 -9.901 1.00 97.75 210 SER A O 1
ATOM 1593 N N . ASP A 1 211 ? -5.979 0.917 -10.517 1.00 98.25 211 ASP A N 1
ATOM 1594 C CA . ASP A 1 211 ? -4.753 1.617 -10.860 1.00 98.25 211 ASP A CA 1
ATOM 1595 C C . ASP A 1 211 ? -4.181 2.391 -9.664 1.00 98.25 211 ASP A C 1
ATOM 1597 O O . ASP A 1 211 ? -4.883 2.810 -8.737 1.00 98.25 211 ASP A O 1
ATOM 1601 N N . MET A 1 212 ? -2.869 2.615 -9.700 1.00 98.25 212 MET A N 1
ATOM 1602 C CA . MET A 1 212 ? -2.164 3.452 -8.741 1.00 98.25 212 MET A CA 1
ATOM 1603 C C . MET A 1 212 ? -1.397 4.556 -9.469 1.00 98.25 212 MET A C 1
ATOM 1605 O O . MET A 1 212 ? -0.541 4.297 -10.312 1.00 98.25 212 MET A O 1
ATOM 1609 N N . THR A 1 213 ? -1.679 5.805 -9.115 1.00 96.19 213 THR A N 1
ATOM 1610 C CA . THR A 1 213 ? -0.948 6.979 -9.601 1.00 96.19 213 THR A CA 1
ATOM 1611 C C . THR A 1 213 ? 0.009 7.460 -8.522 1.00 96.19 213 THR A C 1
ATOM 1613 O O . THR A 1 213 ? -0.421 7.868 -7.447 1.00 96.19 213 THR A O 1
ATOM 1616 N N . VAL A 1 214 ? 1.307 7.435 -8.810 1.00 92.50 214 VAL A N 1
ATOM 1617 C CA . VAL A 1 214 ? 2.371 7.872 -7.904 1.00 92.50 214 VAL A CA 1
ATOM 1618 C C . VAL A 1 214 ? 3.151 8.999 -8.574 1.00 92.50 214 VAL A C 1
ATOM 1620 O O . VAL A 1 214 ? 3.858 8.768 -9.549 1.00 92.50 214 VAL A O 1
ATOM 1623 N N . GLY A 1 215 ? 3.040 10.234 -8.087 1.00 85.06 215 GLY A N 1
ATOM 1624 C CA . GLY A 1 215 ? 3.787 11.356 -8.666 1.00 85.06 215 GLY A CA 1
ATOM 1625 C C . GLY A 1 215 ? 3.175 11.942 -9.936 1.00 85.06 215 GLY A C 1
ATOM 1626 O O . GLY A 1 215 ? 3.815 12.027 -10.989 1.00 85.06 215 GLY A O 1
ATOM 1627 N N . SER A 1 216 ? 1.931 12.412 -9.839 1.00 85.25 216 SER A N 1
ATOM 1628 C CA . SER A 1 216 ? 1.398 13.430 -10.754 1.00 85.25 216 SER A CA 1
ATOM 1629 C C . SER A 1 216 ? 2.006 14.820 -10.465 1.00 85.25 216 SER A C 1
ATOM 1631 O O . SER A 1 216 ? 2.153 15.664 -11.363 1.00 85.25 216 SER A O 1
ATOM 1633 N N . ASN A 1 217 ? 2.460 15.023 -9.223 1.00 84.44 217 ASN A N 1
ATOM 1634 C CA . ASN A 1 217 ? 3.322 16.123 -8.794 1.00 84.44 217 ASN A CA 1
ATOM 1635 C C . ASN A 1 217 ? 4.814 15.796 -8.991 1.00 84.44 217 ASN A C 1
ATOM 1637 O O . ASN A 1 217 ? 5.203 14.638 -9.093 1.00 84.44 217 ASN A O 1
ATOM 1641 N N . ALA A 1 218 ? 5.648 16.833 -9.116 1.00 84.31 218 ALA A N 1
ATOM 1642 C CA . ALA A 1 218 ? 7.086 16.677 -9.338 1.00 84.31 218 ALA A CA 1
ATOM 1643 C C . ALA A 1 218 ? 7.854 16.619 -8.017 1.00 84.31 218 ALA A C 1
ATOM 1645 O O . ALA A 1 218 ? 7.420 17.210 -7.035 1.00 84.31 218 ALA A O 1
ATOM 1646 N N . GLN A 1 219 ? 9.039 16.007 -8.067 1.00 86.00 219 GLN A N 1
ATOM 1647 C CA . GLN A 1 219 ? 10.033 15.984 -6.992 1.00 86.00 219 GLN A CA 1
ATOM 1648 C C . GLN A 1 219 ? 9.509 15.344 -5.703 1.00 86.00 219 GLN A C 1
ATOM 1650 O O . GLN A 1 219 ? 9.794 15.830 -4.615 1.00 86.00 219 GLN A O 1
ATOM 1655 N N . LEU A 1 220 ? 8.734 14.264 -5.837 1.00 91.75 220 LEU A N 1
ATOM 1656 C CA . LEU A 1 220 ? 8.247 13.525 -4.679 1.00 91.75 220 LEU A CA 1
ATOM 1657 C C . LEU A 1 220 ? 9.275 12.499 -4.200 1.00 91.75 220 LEU A C 1
ATOM 1659 O O . LEU A 1 220 ? 9.875 11.805 -5.021 1.00 91.75 220 LEU A O 1
ATOM 1663 N N . ASP A 1 221 ? 9.398 12.359 -2.884 1.00 94.50 221 ASP A N 1
ATOM 1664 C CA . ASP A 1 221 ? 10.139 11.291 -2.216 1.00 94.50 221 ASP A CA 1
ATOM 1665 C C . ASP A 1 221 ? 9.159 10.380 -1.465 1.00 94.50 221 ASP A C 1
ATOM 1667 O O . ASP A 1 221 ? 8.398 10.818 -0.598 1.00 94.50 221 ASP A O 1
ATOM 1671 N N . ILE A 1 222 ? 9.142 9.098 -1.825 1.00 95.44 222 ILE A N 1
ATOM 1672 C CA . ILE A 1 222 ? 8.130 8.138 -1.374 1.00 95.44 222 ILE A CA 1
ATOM 1673 C C . ILE A 1 222 ? 8.816 6.871 -0.871 1.00 95.44 222 ILE A C 1
ATOM 1675 O O . ILE A 1 222 ? 9.684 6.322 -1.543 1.00 95.44 222 ILE A O 1
ATOM 1679 N N . MET A 1 223 ? 8.406 6.386 0.300 1.00 96.44 223 MET A N 1
ATOM 1680 C CA . MET A 1 223 ? 8.907 5.158 0.917 1.00 96.44 223 MET A CA 1
ATOM 1681 C C . MET A 1 223 ? 7.749 4.189 1.174 1.00 96.44 223 MET A C 1
ATOM 1683 O O . MET A 1 223 ? 6.735 4.583 1.749 1.00 96.44 223 MET A O 1
ATOM 1687 N N . GLY A 1 224 ? 7.880 2.928 0.754 1.00 96.00 224 GLY A N 1
ATOM 1688 C CA . GLY A 1 224 ? 6.848 1.913 0.992 1.00 96.00 224 GLY A CA 1
ATOM 1689 C C . GLY A 1 224 ? 6.904 0.705 0.056 1.00 96.00 224 GLY A C 1
ATOM 1690 O O . GLY A 1 224 ? 7.769 0.597 -0.813 1.00 96.00 224 GLY A O 1
ATOM 1691 N N . ALA A 1 225 ? 5.959 -0.213 0.237 1.00 96.19 225 ALA A N 1
ATOM 1692 C CA . ALA A 1 225 ? 5.725 -1.339 -0.665 1.00 96.19 225 ALA A CA 1
ATOM 1693 C C . ALA A 1 225 ? 4.391 -1.140 -1.393 1.00 96.19 225 ALA A C 1
ATOM 1695 O O . ALA A 1 225 ? 3.363 -0.946 -0.744 1.00 96.19 225 ALA A O 1
ATOM 1696 N N . PHE A 1 226 ? 4.387 -1.200 -2.723 1.00 96.75 226 PHE A N 1
ATOM 1697 C CA . PHE A 1 226 ? 3.211 -0.839 -3.512 1.00 96.75 226 PHE A CA 1
ATOM 1698 C C . PHE A 1 226 ? 2.832 -1.931 -4.501 1.00 96.75 226 PHE A C 1
ATOM 1700 O O . PHE A 1 226 ? 3.675 -2.451 -5.236 1.00 96.75 226 PHE A O 1
ATOM 1707 N N . TYR A 1 227 ? 1.542 -2.237 -4.537 1.00 97.50 227 TYR A N 1
ATOM 1708 C CA . TYR A 1 227 ? 0.965 -3.222 -5.435 1.00 97.50 227 TYR A CA 1
ATOM 1709 C C . TYR A 1 227 ? -0.308 -2.681 -6.089 1.00 97.50 227 TYR A C 1
ATOM 1711 O O . TYR A 1 227 ? -1.182 -2.133 -5.415 1.00 97.50 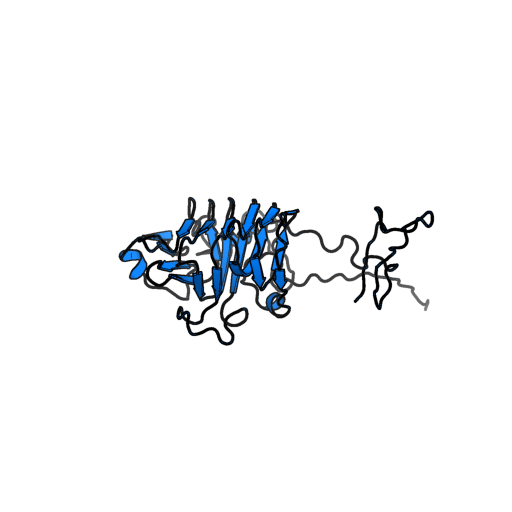227 TYR A O 1
ATOM 1719 N N . ALA A 1 228 ? -0.437 -2.869 -7.398 1.00 97.88 228 ALA A N 1
ATOM 1720 C CA . ALA A 1 228 ? -1.662 -2.576 -8.131 1.00 97.88 228 ALA A CA 1
ATOM 1721 C C . ALA A 1 228 ? -2.002 -3.741 -9.060 1.00 97.88 228 ALA A C 1
ATOM 1723 O O . ALA A 1 228 ? -1.171 -4.158 -9.864 1.00 97.88 228 ALA A O 1
ATOM 1724 N N . GLN A 1 229 ? -3.232 -4.251 -8.997 1.00 96.75 229 GLN A N 1
ATOM 1725 C CA . GLN A 1 229 ? -3.687 -5.220 -9.998 1.00 96.75 229 GLN A CA 1
ATOM 1726 C C . GLN A 1 229 ? -3.791 -4.606 -11.395 1.00 96.75 229 GLN A C 1
ATOM 1728 O O . GLN A 1 229 ? -3.694 -5.335 -12.376 1.00 96.75 229 GLN A O 1
ATOM 1733 N N . GLY A 1 230 ? -3.995 -3.295 -11.507 1.00 97.12 230 GLY A N 1
ATOM 1734 C CA . GLY A 1 230 ? -3.968 -2.582 -12.775 1.00 97.12 230 GLY A CA 1
ATOM 1735 C C . GLY A 1 230 ? -2.573 -2.059 -13.109 1.00 97.12 230 GLY A C 1
ATOM 1736 O O . GLY A 1 230 ? -1.589 -2.800 -13.212 1.00 97.12 230 GLY A O 1
ATOM 1737 N N . THR A 1 231 ? -2.509 -0.751 -13.301 1.00 97.31 231 THR A N 1
ATOM 1738 C CA . THR A 1 231 ? -1.332 -0.012 -13.740 1.00 97.31 231 THR A CA 1
ATOM 1739 C C . THR A 1 231 ? -0.759 0.808 -12.593 1.00 97.31 231 THR A C 1
ATOM 1741 O O . THR A 1 231 ? -1.486 1.568 -11.958 1.00 97.31 231 THR A O 1
ATOM 1744 N N . ILE A 1 232 ? 0.557 0.740 -12.372 1.00 96.94 232 ILE A N 1
ATOM 1745 C CA . ILE A 1 232 ? 1.263 1.795 -11.631 1.00 96.94 232 ILE A CA 1
ATOM 1746 C C . ILE A 1 232 ? 1.745 2.843 -12.632 1.00 96.94 232 ILE A C 1
ATOM 1748 O O . ILE A 1 232 ? 2.486 2.529 -13.570 1.00 96.94 232 ILE A O 1
ATOM 1752 N N . SER A 1 233 ? 1.330 4.093 -12.426 1.00 95.00 233 SER A N 1
ATOM 1753 C CA . SER A 1 233 ? 1.688 5.224 -13.275 1.00 95.00 233 SER A CA 1
ATOM 1754 C C . SER A 1 233 ? 2.424 6.325 -12.518 1.00 95.00 233 SER A C 1
ATOM 1756 O O . SER A 1 233 ? 2.163 6.571 -11.343 1.00 95.00 233 SER A O 1
ATOM 1758 N N . THR A 1 234 ? 3.341 7.004 -13.203 1.00 90.81 234 THR A N 1
ATOM 1759 C CA . THR A 1 234 ? 4.006 8.213 -12.710 1.00 90.81 234 THR A CA 1
ATOM 1760 C C . THR A 1 234 ? 4.244 9.181 -13.859 1.00 90.81 234 THR A C 1
ATOM 1762 O O . THR A 1 234 ? 4.665 8.788 -14.947 1.00 90.81 234 THR A O 1
ATOM 1765 N N . SER A 1 235 ? 3.914 10.454 -13.646 1.00 85.00 235 SER A N 1
ATOM 1766 C CA . SER A 1 235 ? 3.896 11.467 -14.713 1.00 85.00 235 SER A CA 1
ATOM 1767 C C . SER A 1 235 ? 5.085 12.428 -14.634 1.00 85.00 235 SER A C 1
ATOM 1769 O O . SER A 1 235 ? 5.410 13.119 -15.608 1.00 85.00 235 SER A O 1
ATOM 1771 N N . LYS A 1 236 ? 5.733 12.518 -13.469 1.00 86.50 236 LYS A N 1
ATOM 1772 C CA . LYS A 1 236 ? 6.802 13.478 -13.175 1.00 86.50 236 LYS A CA 1
ATOM 1773 C C . LYS A 1 236 ? 7.946 12.813 -12.409 1.00 86.50 236 LYS A C 1
ATOM 1775 O O . LYS A 1 236 ? 7.868 11.658 -12.016 1.00 86.50 236 LYS A O 1
ATOM 1780 N N . GLN A 1 237 ? 9.035 13.555 -12.210 1.00 86.06 237 GLN A N 1
ATOM 1781 C CA . GLN A 1 237 ? 10.191 13.066 -11.455 1.00 86.06 237 GLN A CA 1
ATOM 1782 C C . GLN A 1 237 ? 9.761 12.708 -10.029 1.00 86.06 237 GLN A C 1
ATOM 1784 O O . GLN A 1 237 ? 9.252 13.569 -9.317 1.00 86.06 237 GLN A O 1
ATOM 1789 N N . THR A 1 238 ? 9.944 11.455 -9.629 1.00 90.06 238 THR A N 1
ATOM 1790 C CA . THR A 1 238 ? 9.621 10.938 -8.294 1.00 90.06 238 THR A CA 1
ATOM 1791 C C . THR A 1 238 ? 10.674 9.904 -7.914 1.00 90.06 238 THR A C 1
ATOM 1793 O O . THR A 1 238 ? 11.049 9.071 -8.745 1.00 90.06 238 THR A O 1
ATOM 1796 N N . ASN A 1 239 ? 11.172 9.979 -6.68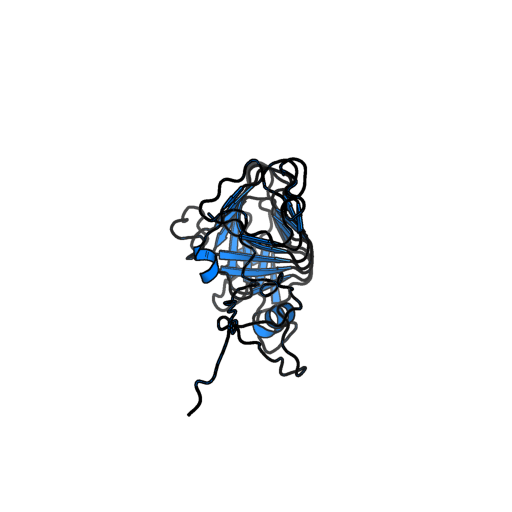3 1.00 93.38 239 ASN A N 1
ATOM 1797 C CA . ASN A 1 239 ? 12.052 8.983 -6.096 1.00 93.38 239 ASN A CA 1
ATOM 1798 C C . ASN A 1 239 ? 11.214 8.062 -5.210 1.00 93.38 239 ASN A C 1
ATOM 1800 O O . ASN A 1 239 ? 10.528 8.505 -4.290 1.00 93.38 239 ASN A O 1
ATOM 1804 N N . VAL A 1 240 ? 11.290 6.767 -5.481 1.00 94.06 240 VAL A N 1
ATOM 1805 C CA . VAL A 1 240 ? 10.597 5.730 -4.724 1.00 94.06 240 VAL A CA 1
ATOM 1806 C C . VAL A 1 240 ? 11.642 4.836 -4.087 1.00 94.06 240 VAL A C 1
ATOM 1808 O O . VAL A 1 240 ? 12.460 4.246 -4.787 1.00 94.06 240 VAL A O 1
ATOM 1811 N N . LEU A 1 241 ? 11.609 4.718 -2.768 1.00 95.69 241 LEU A N 1
ATOM 1812 C CA . LEU A 1 241 ? 12.394 3.764 -2.002 1.00 95.69 241 LEU A CA 1
ATOM 1813 C C . LEU A 1 241 ? 11.484 2.602 -1.589 1.00 95.69 241 LEU A C 1
ATOM 1815 O O . LEU A 1 241 ? 10.569 2.768 -0.784 1.00 95.69 241 LEU A O 1
ATOM 1819 N N . GLY A 1 242 ? 11.731 1.424 -2.156 1.00 94.56 242 GLY A N 1
ATOM 1820 C CA . GLY A 1 242 ? 10.920 0.229 -1.960 1.00 94.56 242 GLY A CA 1
ATOM 1821 C C . GLY A 1 242 ? 10.634 -0.491 -3.272 1.00 94.56 242 GLY A C 1
ATOM 1822 O O . GLY A 1 242 ? 11.507 -0.590 -4.135 1.00 94.56 242 GLY A O 1
ATOM 1823 N N . THR A 1 243 ? 9.420 -1.017 -3.421 1.00 92.62 243 THR A N 1
ATOM 1824 C CA . THR A 1 243 ? 9.083 -1.919 -4.531 1.00 92.62 243 THR A CA 1
ATOM 1825 C C . THR A 1 243 ? 7.717 -1.588 -5.114 1.00 92.62 243 THR A C 1
ATOM 1827 O O . THR A 1 243 ? 6.767 -1.330 -4.378 1.00 92.62 243 THR A O 1
ATOM 1830 N N . PHE A 1 244 ? 7.625 -1.647 -6.443 1.00 93.81 244 PHE A N 1
ATOM 1831 C CA . PHE A 1 244 ? 6.376 -1.629 -7.192 1.00 93.81 244 PHE A CA 1
ATOM 1832 C C . PHE A 1 244 ? 6.110 -3.001 -7.806 1.00 93.81 244 PHE A C 1
ATOM 1834 O O . PHE A 1 244 ? 6.992 -3.575 -8.445 1.00 93.81 244 PHE A O 1
ATOM 1841 N N . VAL A 1 245 ? 4.885 -3.494 -7.658 1.00 94.50 245 VAL A N 1
ATOM 1842 C CA . VAL A 1 245 ? 4.404 -4.724 -8.293 1.00 94.50 245 VAL A CA 1
ATOM 1843 C C . VAL A 1 245 ? 3.087 -4.406 -8.997 1.00 94.50 245 VAL A C 1
ATOM 1845 O O . VAL A 1 245 ? 2.116 -4.034 -8.347 1.00 94.50 245 VAL A O 1
ATOM 1848 N N . ALA A 1 246 ? 3.047 -4.508 -10.324 1.00 95.81 246 ALA A N 1
ATOM 1849 C CA . ALA A 1 246 ? 1.841 -4.224 -11.096 1.00 95.81 246 ALA A CA 1
ATOM 1850 C C . ALA A 1 246 ? 1.755 -5.054 -12.373 1.00 95.81 246 ALA A C 1
ATOM 1852 O O . ALA A 1 246 ? 2.778 -5.509 -12.884 1.00 95.81 246 ALA A O 1
ATOM 1853 N N . ASN A 1 247 ? 0.536 -5.211 -12.900 1.00 95.00 247 ASN A N 1
ATOM 1854 C CA . ASN A 1 247 ? 0.335 -5.823 -14.215 1.00 95.00 247 ASN A CA 1
ATOM 1855 C C . ASN A 1 247 ? 0.925 -4.943 -15.320 1.00 95.00 247 ASN A C 1
ATOM 1857 O O . ASN A 1 247 ? 1.512 -5.449 -16.276 1.00 95.00 247 ASN A O 1
ATOM 1861 N N . TYR A 1 248 ? 0.790 -3.624 -15.172 1.00 95.69 248 TYR A N 1
ATOM 1862 C CA . TYR A 1 248 ? 1.304 -2.657 -16.130 1.00 95.69 248 TYR A CA 1
ATOM 1863 C C . TYR A 1 248 ? 2.060 -1.527 -15.439 1.00 95.69 248 TYR A C 1
ATOM 1865 O O . TYR A 1 248 ? 1.747 -1.111 -14.323 1.00 95.69 248 TYR A O 1
ATOM 1873 N N . PHE A 1 249 ? 3.041 -0.988 -16.154 1.00 93.88 249 PHE A N 1
ATOM 1874 C CA . PHE A 1 249 ? 3.804 0.179 -15.740 1.00 93.88 249 PHE A CA 1
ATOM 1875 C C . PHE A 1 249 ? 3.682 1.273 -16.795 1.00 93.88 249 PHE A C 1
ATOM 1877 O O . PHE A 1 249 ? 3.954 1.037 -17.972 1.00 93.88 249 PHE A O 1
ATOM 1884 N N . ASN A 1 250 ? 3.322 2.482 -16.368 1.00 92.88 250 ASN A N 1
ATOM 1885 C CA . ASN A 1 250 ? 3.341 3.680 -17.202 1.00 92.88 250 ASN A CA 1
ATOM 1886 C C . ASN A 1 250 ? 4.209 4.756 -16.539 1.00 92.88 250 ASN A C 1
ATOM 1888 O O . ASN A 1 250 ? 3.744 5.518 -15.698 1.00 92.88 250 ASN A O 1
ATOM 1892 N N . MET A 1 251 ? 5.484 4.816 -16.921 1.00 89.75 251 MET A N 1
ATOM 1893 C CA . MET A 1 251 ? 6.477 5.693 -16.283 1.00 89.75 251 MET A CA 1
ATOM 1894 C C . MET A 1 251 ? 6.584 7.086 -16.924 1.00 89.75 251 MET A C 1
ATOM 1896 O O . MET A 1 251 ? 7.574 7.787 -16.719 1.00 89.75 251 MET A O 1
ATOM 1900 N N . GLY A 1 252 ? 5.573 7.477 -17.708 1.00 81.88 252 GLY A N 1
ATOM 1901 C CA . GLY A 1 252 ? 5.462 8.808 -18.292 1.00 81.88 252 GLY A CA 1
ATOM 1902 C C . GLY A 1 252 ? 6.662 9.213 -19.156 1.00 81.88 252 GLY A C 1
ATOM 1903 O O . GLY A 1 252 ? 7.377 8.386 -19.719 1.00 81.88 252 GLY A O 1
ATOM 1904 N N . THR A 1 253 ? 6.861 10.526 -19.293 1.00 79.75 253 THR A N 1
ATOM 1905 C CA . THR A 1 253 ? 7.994 11.115 -20.038 1.00 79.75 253 THR A CA 1
ATOM 1906 C C . THR A 1 253 ? 9.158 11.499 -19.123 1.00 79.75 253 THR A C 1
ATOM 1908 O O . THR A 1 253 ? 10.308 11.542 -19.555 1.00 79.75 253 THR A O 1
ATOM 1911 N N . ASN A 1 254 ? 8.873 11.792 -17.854 1.00 77.25 254 ASN A N 1
ATOM 1912 C CA . ASN A 1 254 ? 9.879 12.140 -16.859 1.00 77.25 254 ASN A CA 1
ATOM 1913 C C . ASN A 1 254 ? 10.264 10.880 -16.091 1.00 77.25 254 ASN A C 1
ATOM 1915 O O . ASN A 1 254 ? 9.412 10.283 -15.447 1.00 77.25 254 ASN A O 1
ATOM 1919 N N . VAL A 1 255 ? 11.537 10.495 -16.151 1.00 79.75 255 VAL A N 1
ATOM 1920 C CA . VAL A 1 255 ? 11.992 9.203 -15.624 1.00 79.75 255 VAL A CA 1
ATOM 1921 C C . VAL A 1 255 ? 11.953 9.199 -14.085 1.00 79.75 255 VAL A C 1
ATOM 1923 O O . VAL A 1 255 ? 12.705 9.964 -13.468 1.00 79.75 255 VAL A O 1
ATOM 1926 N N . PRO A 1 256 ? 11.117 8.359 -13.446 1.00 87.50 256 PRO A N 1
ATOM 1927 C CA . PRO A 1 256 ? 11.163 8.138 -12.004 1.00 87.50 256 PRO A CA 1
ATOM 1928 C C . PRO A 1 256 ? 12.412 7.337 -11.625 1.00 87.50 256 PRO A C 1
ATOM 1930 O O . PRO A 1 256 ? 13.002 6.635 -12.450 1.00 87.50 256 PRO A O 1
ATOM 1933 N N . ARG A 1 257 ? 12.800 7.389 -10.352 1.00 91.44 257 ARG A N 1
ATOM 1934 C CA . ARG A 1 257 ? 13.862 6.537 -9.806 1.00 91.44 257 ARG A CA 1
ATOM 1935 C C . ARG A 1 257 ? 13.260 5.600 -8.777 1.00 91.44 257 ARG A C 1
ATOM 1937 O O . ARG A 1 257 ? 12.645 6.062 -7.824 1.00 91.44 257 ARG A O 1
ATOM 1944 N N . ILE A 1 258 ? 13.447 4.299 -8.970 1.00 91.88 258 ILE A N 1
ATOM 1945 C CA . ILE A 1 258 ? 12.964 3.267 -8.050 1.00 91.88 258 ILE A CA 1
ATOM 1946 C C . ILE A 1 258 ? 14.184 2.578 -7.444 1.00 91.88 258 ILE A C 1
ATOM 1948 O O . ILE A 1 258 ? 14.971 1.948 -8.148 1.00 91.88 258 ILE A O 1
ATOM 1952 N N . TYR A 1 259 ? 14.338 2.720 -6.135 1.00 94.56 259 TYR A N 1
ATOM 1953 C CA . TYR A 1 259 ? 15.416 2.156 -5.341 1.00 94.56 259 TYR A CA 1
ATOM 1954 C C . TYR A 1 259 ? 14.881 0.951 -4.575 1.00 94.56 259 TYR A C 1
ATOM 1956 O O . TYR A 1 259 ? 14.167 1.104 -3.584 1.00 94.56 259 TYR A O 1
ATOM 1964 N N . GLN A 1 260 ? 15.223 -0.252 -5.036 1.00 93.19 260 GLN A N 1
ATOM 1965 C CA . GLN A 1 260 ? 14.861 -1.485 -4.339 1.00 93.19 260 GLN A CA 1
ATOM 1966 C C . GLN A 1 260 ? 15.559 -1.543 -2.980 1.00 93.19 260 GLN A C 1
ATOM 1968 O O . GLN A 1 260 ? 16.751 -1.256 -2.873 1.00 93.19 260 GLN A O 1
ATOM 1973 N N . VAL A 1 261 ? 14.820 -1.952 -1.950 1.00 92.94 261 VAL A N 1
ATOM 1974 C CA . VAL A 1 261 ? 15.348 -2.162 -0.598 1.00 92.94 261 VAL A CA 1
ATOM 1975 C C . VAL A 1 261 ? 15.354 -3.663 -0.326 1.00 92.94 261 VAL A C 1
ATOM 1977 O O . VAL A 1 261 ? 14.308 -4.208 0.006 1.00 92.94 261 VAL A O 1
ATOM 1980 N N . PRO A 1 262 ? 16.492 -4.369 -0.459 1.00 89.94 262 PRO A N 1
ATOM 1981 C CA . PRO A 1 262 ? 16.504 -5.834 -0.421 1.00 89.94 262 PRO A CA 1
ATOM 1982 C C . PRO A 1 262 ? 15.929 -6.432 0.869 1.00 89.94 262 PRO A C 1
ATOM 1984 O O . PRO A 1 262 ? 15.201 -7.420 0.829 1.00 89.94 262 PRO A O 1
ATOM 1987 N N . VAL A 1 263 ? 16.199 -5.797 2.015 1.00 91.56 263 VAL A N 1
ATOM 1988 C CA . VAL A 1 263 ? 15.691 -6.243 3.324 1.00 91.56 263 VAL A CA 1
ATOM 1989 C C . VAL A 1 263 ? 14.171 -6.096 3.466 1.00 91.56 263 VAL A C 1
ATOM 1991 O O . VAL A 1 263 ? 13.580 -6.750 4.321 1.00 91.56 263 VAL A O 1
ATOM 1994 N N . LEU A 1 264 ? 13.520 -5.294 2.610 1.00 91.62 264 LEU A N 1
ATOM 1995 C CA . LEU A 1 264 ? 12.069 -5.099 2.622 1.00 91.62 264 LEU A CA 1
ATOM 1996 C C . LEU A 1 264 ? 11.321 -6.414 2.401 1.00 91.62 264 LEU A C 1
ATOM 1998 O O . LEU A 1 264 ? 10.286 -6.605 3.021 1.00 91.62 264 LEU A O 1
ATOM 2002 N N . GLY A 1 265 ? 11.849 -7.344 1.598 1.00 87.44 265 GLY A N 1
ATOM 2003 C CA . GLY A 1 265 ? 11.182 -8.625 1.331 1.00 87.44 265 GLY A CA 1
ATOM 2004 C C . GLY A 1 265 ? 10.912 -9.465 2.588 1.00 87.44 265 GLY A C 1
ATOM 2005 O O . GLY A 1 265 ? 9.906 -10.158 2.647 1.00 87.44 265 GLY A O 1
ATOM 2006 N N . GLY A 1 266 ? 11.763 -9.366 3.618 1.00 87.81 266 GLY A N 1
ATOM 2007 C CA . GLY A 1 266 ? 11.541 -10.013 4.922 1.00 87.81 266 GLY A CA 1
ATOM 2008 C C . GLY A 1 266 ? 10.791 -9.141 5.936 1.00 87.81 266 GLY A C 1
ATOM 2009 O O . GLY A 1 266 ? 10.507 -9.587 7.046 1.00 87.81 266 GLY A O 1
ATOM 2010 N N . LEU A 1 267 ? 10.501 -7.893 5.569 1.00 91.44 267 LEU A N 1
ATOM 2011 C CA . LEU A 1 267 ? 9.954 -6.848 6.429 1.00 91.44 267 LEU A CA 1
ATOM 2012 C C . LEU A 1 267 ? 8.725 -6.178 5.801 1.00 91.44 267 LEU A C 1
ATOM 2014 O O . LEU A 1 267 ? 8.384 -5.065 6.197 1.00 91.44 267 LEU A O 1
ATOM 2018 N N . ILE A 1 268 ? 8.045 -6.794 4.832 1.00 91.56 268 ILE A N 1
ATOM 2019 C CA . ILE A 1 268 ? 6.771 -6.257 4.346 1.00 91.56 268 ILE A CA 1
ATOM 2020 C C . ILE A 1 268 ? 5.680 -6.430 5.416 1.00 91.56 268 ILE A C 1
ATOM 2022 O O . ILE A 1 268 ? 5.743 -7.353 6.233 1.00 91.56 268 ILE A O 1
ATOM 2026 N N . PRO A 1 269 ? 4.694 -5.519 5.488 1.00 93.19 269 PRO A N 1
ATOM 2027 C CA . PRO A 1 269 ? 3.572 -5.669 6.406 1.00 93.19 269 PRO A CA 1
ATOM 2028 C C . PRO A 1 269 ? 2.782 -6.949 6.114 1.00 93.19 269 PRO A C 1
ATOM 2030 O O . PRO A 1 269 ? 2.541 -7.280 4.951 1.00 93.19 269 PRO A O 1
ATOM 2033 N N . LEU A 1 270 ? 2.341 -7.634 7.173 1.00 91.75 270 LEU A N 1
ATOM 2034 C CA . LEU A 1 270 ? 1.455 -8.790 7.045 1.00 91.75 270 LEU A CA 1
ATOM 2035 C C . LEU A 1 270 ? 0.199 -8.390 6.258 1.00 91.75 270 LEU A C 1
ATOM 2037 O O . LEU A 1 270 ? -0.348 -7.305 6.456 1.00 91.75 270 LEU A O 1
ATOM 2041 N N . GLY A 1 271 ? -0.251 -9.263 5.362 1.00 91.38 271 GLY A N 1
ATOM 2042 C CA . GLY A 1 271 ? -1.387 -8.989 4.482 1.00 91.38 271 GLY A CA 1
ATOM 2043 C C . GLY A 1 271 ? -0.987 -8.444 3.113 1.00 91.38 271 GLY A C 1
ATOM 2044 O O . GLY A 1 271 ? -1.818 -8.456 2.210 1.00 91.38 271 GLY A O 1
ATOM 2045 N N . MET A 1 272 ? 0.267 -8.021 2.913 1.00 93.69 272 MET A N 1
ATOM 2046 C CA . MET A 1 272 ? 0.766 -7.684 1.579 1.00 93.69 272 MET A CA 1
ATOM 2047 C C . MET A 1 272 ? 0.858 -8.921 0.686 1.00 93.69 272 MET A C 1
ATOM 2049 O O . MET A 1 272 ? 1.217 -10.015 1.122 1.00 93.69 272 MET A O 1
ATOM 2053 N N . VAL A 1 273 ? 0.562 -8.733 -0.598 1.00 88.81 273 VAL A N 1
ATOM 2054 C CA . VAL A 1 273 ? 0.799 -9.755 -1.617 1.00 88.81 273 VAL A CA 1
ATOM 2055 C C . VAL A 1 273 ? 2.297 -10.077 -1.684 1.00 88.81 273 VAL A C 1
ATOM 2057 O O . VAL A 1 273 ? 3.126 -9.173 -1.765 1.00 88.81 273 VAL A O 1
ATOM 2060 N N . GLY A 1 274 ? 2.637 -11.369 -1.675 1.00 77.19 274 GLY A N 1
ATOM 2061 C CA . GLY A 1 274 ? 4.022 -11.841 -1.794 1.00 77.19 274 GLY A CA 1
ATOM 2062 C C . GLY A 1 274 ? 4.785 -12.021 -0.475 1.00 77.19 274 GLY A C 1
ATOM 2063 O O . GLY A 1 274 ? 5.986 -12.259 -0.525 1.00 77.19 274 GLY A O 1
ATOM 2064 N N . ASP A 1 275 ? 4.121 -11.971 0.688 1.00 75.44 275 ASP A N 1
ATOM 2065 C CA . ASP A 1 275 ? 4.710 -12.246 2.023 1.00 75.44 275 ASP A CA 1
ATOM 2066 C C . ASP A 1 275 ? 4.943 -13.744 2.304 1.00 75.44 275 ASP A C 1
ATOM 2068 O O . ASP A 1 275 ? 4.730 -14.241 3.408 1.00 75.44 275 ASP A O 1
ATOM 2072 N N . TYR A 1 276 ? 5.354 -14.500 1.284 1.00 76.00 276 TYR A N 1
ATOM 2073 C CA . TYR A 1 276 ? 5.655 -15.923 1.406 1.00 76.00 276 TYR A CA 1
ATOM 2074 C C . TYR A 1 276 ? 6.766 -16.349 0.437 1.00 76.00 276 TYR A C 1
ATOM 2076 O O . TYR A 1 276 ? 6.883 -15.806 -0.665 1.00 76.00 276 TYR A O 1
ATOM 2084 N N . PRO A 1 277 ? 7.589 -17.343 0.809 1.00 67.12 277 PRO A N 1
ATOM 2085 C CA . PRO A 1 277 ? 8.637 -17.839 -0.065 1.00 67.12 277 PRO A CA 1
ATOM 2086 C C . PRO A 1 277 ? 8.032 -18.588 -1.256 1.00 67.12 277 PRO A C 1
ATOM 2088 O O . PRO A 1 277 ? 7.225 -19.507 -1.093 1.00 67.12 277 PRO A O 1
ATOM 2091 N N . ILE A 1 278 ? 8.472 -18.245 -2.467 1.00 66.69 278 ILE A N 1
ATOM 2092 C CA . ILE A 1 278 ? 8.183 -19.043 -3.660 1.00 66.69 278 ILE A CA 1
ATOM 2093 C C . ILE A 1 278 ? 9.305 -20.068 -3.824 1.00 66.69 278 ILE A C 1
ATOM 2095 O O . ILE A 1 278 ? 10.390 -19.758 -4.308 1.00 66.69 278 ILE A O 1
ATOM 2099 N N . GLY A 1 279 ? 9.045 -21.299 -3.384 1.00 61.50 279 GLY A N 1
ATOM 2100 C CA . GLY A 1 279 ? 9.931 -22.439 -3.601 1.00 61.50 279 GLY A CA 1
ATOM 2101 C C . GLY A 1 279 ? 9.554 -23.198 -4.870 1.00 61.50 279 GLY A C 1
ATOM 2102 O O . GLY A 1 279 ? 8.421 -23.659 -5.003 1.00 61.50 279 GLY A O 1
ATOM 2103 N N . ALA A 1 280 ? 10.510 -23.372 -5.780 1.00 59.22 280 ALA A N 1
ATOM 2104 C CA . ALA A 1 280 ? 10.372 -24.221 -6.957 1.00 59.22 280 ALA A CA 1
ATOM 2105 C C . ALA A 1 280 ? 11.373 -25.377 -6.869 1.00 59.22 280 ALA A C 1
ATOM 2107 O O . ALA A 1 280 ? 12.579 -25.150 -6.800 1.00 59.22 280 ALA A O 1
ATOM 2108 N N . VAL A 1 281 ? 10.886 -26.618 -6.876 1.00 61.12 281 VAL A N 1
ATOM 2109 C CA . VAL A 1 281 ? 11.737 -27.813 -6.953 1.00 61.12 281 VAL A CA 1
ATOM 2110 C C . VAL A 1 281 ? 11.452 -28.504 -8.277 1.00 61.12 281 VAL A C 1
ATOM 2112 O O . VAL A 1 281 ? 10.331 -28.952 -8.513 1.00 61.12 281 VAL A O 1
ATOM 2115 N N . SER A 1 282 ? 12.459 -28.603 -9.144 1.00 60.16 282 SER A N 1
ATOM 2116 C CA . SER A 1 282 ? 12.369 -29.349 -10.399 1.00 60.16 282 SER A CA 1
ATOM 2117 C C . SER A 1 282 ? 13.181 -30.646 -10.306 1.00 60.16 282 SER A C 1
ATOM 2119 O O . SER A 1 282 ? 14.344 -30.664 -9.903 1.00 60.16 282 SER A O 1
ATOM 2121 N N . ARG A 1 283 ? 12.560 -31.778 -10.659 1.00 57.25 283 ARG A N 1
ATOM 2122 C CA . ARG A 1 283 ? 13.253 -33.071 -10.759 1.00 57.25 283 ARG A CA 1
ATOM 2123 C C . ARG A 1 283 ? 13.924 -33.150 -12.128 1.00 57.25 283 ARG A C 1
ATOM 2125 O O . ARG A 1 283 ? 13.244 -33.345 -13.127 1.00 57.25 283 ARG A O 1
ATOM 2132 N N . VAL A 1 284 ? 15.247 -33.008 -12.166 1.00 67.62 284 VAL A N 1
ATOM 2133 C CA . VAL A 1 284 ? 16.013 -32.965 -13.427 1.00 67.62 284 VAL A CA 1
ATOM 2134 C C . VAL A 1 284 ? 16.205 -34.358 -14.035 1.00 67.62 284 VAL A C 1
ATOM 2136 O O . VAL A 1 284 ? 16.102 -34.529 -15.243 1.00 67.62 284 VAL A O 1
ATOM 2139 N N . SER A 1 285 ? 16.443 -35.381 -13.214 1.00 72.31 285 SER A N 1
ATOM 2140 C CA . SER A 1 285 ? 16.391 -36.784 -13.633 1.00 72.31 285 SER A CA 1
ATOM 2141 C C . SER A 1 285 ? 16.351 -37.702 -12.414 1.00 72.31 285 SER A C 1
ATOM 2143 O O . SER A 1 285 ? 16.656 -37.297 -11.292 1.00 72.31 285 SER A O 1
ATOM 2145 N N . TRP A 1 286 ? 15.958 -38.950 -12.629 1.00 71.88 286 TRP A N 1
ATOM 2146 C CA . TRP A 1 286 ? 16.187 -40.035 -11.687 1.00 71.88 286 TRP A CA 1
ATOM 2147 C C . TRP A 1 286 ? 16.409 -41.303 -12.491 1.00 71.88 286 TRP A C 1
ATOM 2149 O O . TRP A 1 286 ? 15.712 -41.537 -13.479 1.00 71.88 286 TRP A O 1
ATOM 2159 N N . ARG A 1 287 ? 17.368 -42.112 -12.060 1.00 77.56 287 ARG A N 1
ATOM 2160 C CA . ARG A 1 287 ? 17.606 -43.434 -12.617 1.00 77.56 287 ARG A CA 1
ATOM 2161 C C . ARG A 1 287 ? 17.878 -44.395 -11.474 1.00 77.56 287 ARG A C 1
ATOM 2163 O O . ARG A 1 287 ? 18.736 -44.129 -10.637 1.00 77.56 287 ARG A O 1
ATOM 2170 N N . GLU A 1 288 ? 17.171 -45.513 -11.488 1.00 72.75 288 GLU A N 1
ATOM 2171 C CA . GLU A 1 288 ? 17.490 -46.669 -10.664 1.00 72.75 288 GLU A CA 1
ATOM 2172 C C . GLU A 1 288 ? 18.798 -47.292 -11.165 1.00 72.75 288 GLU A C 1
ATOM 2174 O O . GLU A 1 288 ? 18.960 -47.565 -12.360 1.00 72.75 288 GLU A O 1
ATOM 2179 N N . LEU A 1 289 ? 19.757 -47.490 -10.267 1.00 65.94 289 LEU A N 1
ATOM 2180 C CA . LEU A 1 289 ? 20.850 -48.422 -10.510 1.00 65.94 289 LEU A CA 1
ATOM 2181 C C . LEU A 1 289 ? 20.336 -49.767 -10.000 1.00 65.94 289 LEU A C 1
ATOM 2183 O O . LEU A 1 289 ? 20.072 -49.893 -8.809 1.00 65.94 289 LEU A O 1
ATOM 2187 N N . GLY A 1 290 ? 20.074 -50.694 -10.927 1.00 70.75 290 GLY A N 1
ATOM 2188 C CA . GLY A 1 290 ? 19.488 -52.001 -10.622 1.00 70.75 290 GLY A CA 1
ATOM 2189 C C . GLY A 1 290 ? 20.256 -52.756 -9.533 1.00 70.75 290 GLY A C 1
ATOM 2190 O O . GLY A 1 290 ? 21.455 -52.530 -9.365 1.00 70.75 290 GLY A O 1
ATOM 2191 N N . ALA A 1 291 ? 19.518 -53.602 -8.809 1.00 57.66 291 ALA A N 1
ATOM 2192 C CA . ALA A 1 291 ? 19.972 -54.394 -7.663 1.00 57.66 291 ALA A CA 1
ATOM 2193 C C . ALA A 1 291 ? 21.234 -55.229 -7.927 1.00 57.66 291 ALA A C 1
ATOM 2195 O O . ALA A 1 291 ? 21.363 -55.775 -9.049 1.00 57.66 291 ALA A O 1
#

Foldseek 3Di:
DEAADAQADDDDQFDDPVGRTDGNDDDDPHDNPHHDPCPCLDDQADQQQFDADQARDFDADPVPRHTDGLVQCLQQPFWADNVDSHFLEAEEEEAQELPDQKKWKAWRNVRDIDMRPCLVVDDDDQVTFMWTADSVLLEIEGETEHHYAYEYEYDYDDPAFEREYFYAYEYEYADEYEAAGAYHYAYPRDPVHRVCGPPRGYAYHYEYAAEYEHAPDEDHEYEHHYEYQAEYEHAYEYEYEDDYRYPYYHDHPHHYHYHHDVCVLCRHGPSDPNSYDSDDDDDPDDDDPDD

Radius of gyration: 21.93 Å; chains: 1; bounding box: 47×79×60 Å

Secondary structure (DSSP, 8-state):
-----TT---STTEE--SSS-EETT---TT-S----TTTTSSPPP-TTSBPB-TTS-B-B-TTTSSBPBHHHHIIIIISS-TT-TTTTEEES-EEEETT-S--EEEETTTTEEEETHHHHT----TTS-EEEEETTTTEEEEEEEEEEES-EEEE-BTTB-EEEEEEEEEEEESS-EEEESEEEE-BTTBTT--TTIIIII-EEEEEESS-EEE-SSSSEEEEEEEEEEEEEE--S-EEEEEEEEEEEEE--SS--EEE--GGGGGSPPTTSTT-S---------------

pLDDT: mean 89.59, std 9.48, range [57.25, 98.62]

Sequence (291 aa):
DGIYVNYGWTGNSVINDGGRGIPKNVYSDNSHTALYDLGSTVNMPMLSDPWRDKSGNRVMNPATGTWYTHEEYFSQVLLAAPNNPSDGIHTGSLSLDVNSSTAIFWDANTGQKLTGNDAVNAVLNPDHDYLWFNPTTNVLRINGQIRINGSLEFTGKGNDTTINYSGRGAILATGDVKIDTNLLSCNNGNPASTALSFPENNCIGIMTKSDMTVGSNAQLDIMGAFYAQGTISTSKQTNVLGTFVANYFNMGTNVPRIYQVPVLGGLIPLGMVGDYPIGAVSRVSWRELGA